Protein AF-A0A2N0PM08-F1 (afdb_monomer)

Radius of gyration: 34.74 Å; Cα contacts (8 Å, |Δi|>4): 89; chains: 1; bounding box: 67×42×90 Å

pLDDT: mean 88.22, std 7.8, range [55.66, 98.44]

Structure (mmCIF, N/CA/C/O backbone):
data_AF-A0A2N0PM08-F1
#
_entry.id   AF-A0A2N0PM08-F1
#
loop_
_atom_site.group_PDB
_atom_site.id
_atom_site.type_symbol
_atom_site.label_atom_id
_atom_site.label_alt_id
_atom_site.label_comp_id
_atom_site.label_asym_id
_atom_site.label_entity_id
_atom_si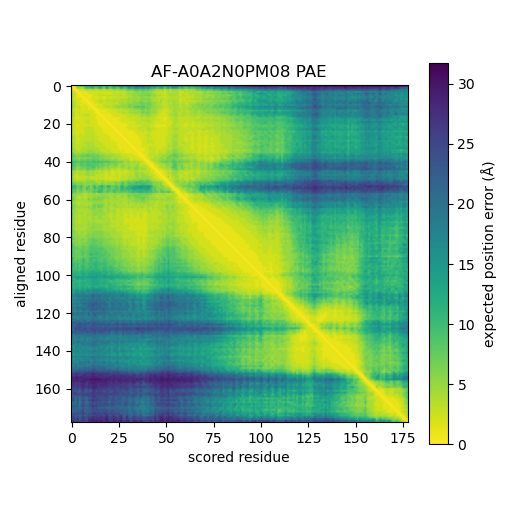te.label_seq_id
_atom_site.pdbx_PDB_ins_code
_atom_site.Cartn_x
_atom_site.Cartn_y
_atom_site.Cartn_z
_atom_site.occupancy
_atom_site.B_iso_or_equiv
_atom_site.auth_seq_id
_atom_site.auth_comp_id
_atom_site.auth_asym_id
_atom_site.auth_atom_id
_atom_site.pdbx_PDB_model_num
ATOM 1 N N . MET A 1 1 ? 8.358 12.954 -38.200 1.00 55.66 1 MET A N 1
ATOM 2 C CA . MET A 1 1 ? 9.056 11.949 -39.038 1.00 55.66 1 MET A CA 1
ATOM 3 C C . MET A 1 1 ? 10.551 11.757 -38.696 1.00 55.66 1 MET A C 1
ATOM 5 O O . MET A 1 1 ? 11.296 11.305 -39.550 1.00 55.66 1 MET A O 1
ATOM 9 N N . HIS A 1 2 ? 11.030 12.025 -37.467 1.00 68.06 2 HIS A N 1
ATOM 10 C CA . HIS A 1 2 ? 12.475 11.937 -37.139 1.00 68.06 2 HIS A CA 1
ATOM 11 C C . HIS A 1 2 ? 12.718 11.194 -35.815 1.00 68.06 2 HIS A C 1
ATOM 13 O O . HIS A 1 2 ? 13.230 11.771 -34.855 1.00 68.06 2 HIS A O 1
ATOM 19 N N . SER A 1 3 ? 12.230 9.958 -35.699 1.00 86.06 3 SER A N 1
ATOM 20 C CA . SER A 1 3 ? 12.507 9.099 -34.537 1.00 86.06 3 SER A CA 1
ATOM 21 C C . SER A 1 3 ? 13.727 8.242 -34.837 1.00 86.06 3 SER A C 1
ATOM 23 O O . SER A 1 3 ? 13.757 7.620 -35.889 1.00 86.06 3 SER A O 1
ATOM 25 N N . ILE A 1 4 ? 14.685 8.130 -33.911 1.00 87.56 4 ILE A N 1
ATOM 26 C CA . ILE A 1 4 ? 15.861 7.251 -34.077 1.00 87.56 4 ILE A CA 1
ATOM 27 C C . ILE A 1 4 ? 15.430 5.797 -34.341 1.00 87.56 4 ILE A C 1
ATOM 29 O O . ILE A 1 4 ? 16.068 5.090 -35.114 1.00 87.56 4 ILE A O 1
ATOM 33 N N . ARG A 1 5 ? 14.276 5.370 -33.804 1.00 88.12 5 ARG A N 1
ATOM 34 C CA . ARG A 1 5 ? 13.716 4.028 -34.041 1.00 88.12 5 ARG A CA 1
ATOM 35 C C . ARG A 1 5 ? 13.438 3.736 -35.519 1.00 88.12 5 ARG A C 1
ATOM 37 O O . ARG A 1 5 ? 13.448 2.571 -35.904 1.00 88.12 5 ARG A O 1
ATOM 44 N N . ILE A 1 6 ? 13.195 4.760 -36.344 1.00 88.62 6 ILE A N 1
ATOM 45 C CA . ILE A 1 6 ? 12.918 4.575 -37.776 1.00 88.62 6 ILE A CA 1
ATOM 46 C C . ILE A 1 6 ? 14.146 4.042 -38.524 1.00 88.62 6 ILE A C 1
ATOM 48 O O . ILE A 1 6 ? 13.990 3.274 -39.472 1.00 88.62 6 ILE A O 1
ATOM 52 N N . LEU A 1 7 ? 15.352 4.362 -38.035 1.00 86.25 7 LEU A N 1
ATOM 53 C CA . LEU A 1 7 ? 16.624 3.946 -38.628 1.00 86.25 7 LEU A CA 1
ATOM 54 C C . LEU A 1 7 ? 16.842 2.434 -38.548 1.00 86.25 7 LEU A C 1
ATOM 56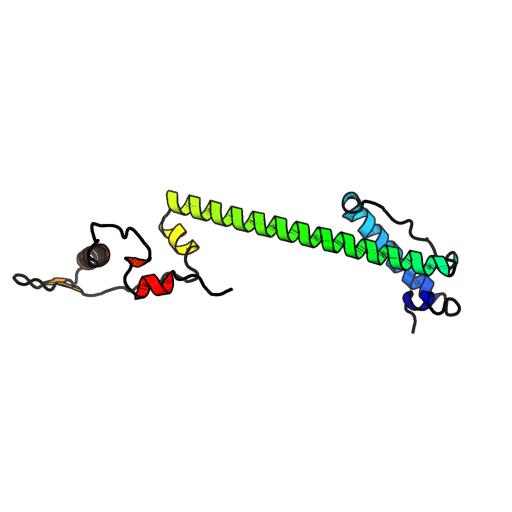 O O . LEU A 1 7 ? 17.596 1.898 -39.345 1.00 86.25 7 LEU A O 1
ATOM 60 N N . ARG A 1 8 ? 16.128 1.723 -37.664 1.00 84.81 8 ARG A N 1
ATOM 61 C CA . ARG A 1 8 ? 16.127 0.252 -37.642 1.00 84.81 8 ARG A CA 1
ATOM 62 C C . ARG A 1 8 ? 15.526 -0.352 -38.914 1.00 84.81 8 ARG A C 1
ATOM 64 O O . ARG A 1 8 ? 15.939 -1.431 -39.318 1.00 84.81 8 ARG A O 1
ATOM 71 N N . LYS A 1 9 ? 14.519 0.301 -39.507 1.00 86.25 9 LYS A N 1
ATOM 72 C CA . LYS A 1 9 ? 13.807 -0.197 -40.699 1.00 86.25 9 LYS A CA 1
ATOM 73 C C . LYS A 1 9 ? 14.255 0.509 -41.977 1.00 86.25 9 LYS A C 1
ATOM 75 O O . LYS A 1 9 ? 14.316 -0.123 -43.024 1.00 86.25 9 LYS A O 1
ATOM 80 N N . TYR A 1 10 ? 14.588 1.796 -41.883 1.00 87.25 10 TYR A N 1
ATOM 81 C CA . TYR A 1 10 ? 15.025 2.615 -43.011 1.00 87.25 10 TYR A CA 1
ATOM 82 C C . TYR A 1 10 ? 16.324 3.368 -42.671 1.00 87.25 10 TYR A C 1
ATOM 84 O O . TYR A 1 10 ? 16.300 4.572 -42.426 1.00 87.25 10 TYR A O 1
ATOM 92 N N . PRO A 1 11 ? 17.483 2.687 -42.647 1.00 83.88 11 PRO A N 1
ATOM 93 C CA . PRO A 1 11 ? 18.768 3.316 -42.324 1.00 83.88 11 PRO A CA 1
ATOM 94 C C . PRO A 1 11 ? 19.139 4.471 -43.268 1.00 83.88 11 PRO A C 1
ATOM 96 O O . PRO A 1 11 ? 19.788 5.428 -42.857 1.00 83.88 11 PRO A O 1
ATOM 99 N N . SER A 1 12 ? 18.678 4.418 -44.523 1.00 84.75 12 SER A N 1
ATOM 100 C CA . SER A 1 12 ? 18.910 5.454 -45.537 1.00 84.75 12 SER A CA 1
ATOM 101 C C . SER A 1 12 ? 18.244 6.797 -45.225 1.00 84.75 12 SER A C 1
ATOM 103 O O . SER A 1 12 ? 18.622 7.802 -45.815 1.00 84.75 12 SER A O 1
ATOM 105 N N . THR A 1 13 ? 17.291 6.855 -44.285 1.00 89.06 13 THR A N 1
ATOM 106 C CA . THR A 1 13 ? 16.670 8.119 -43.852 1.00 89.06 13 THR A CA 1
ATOM 107 C C . THR A 1 13 ? 17.485 8.847 -42.780 1.00 89.06 13 THR A C 1
ATOM 109 O O . THR A 1 13 ? 16.985 9.797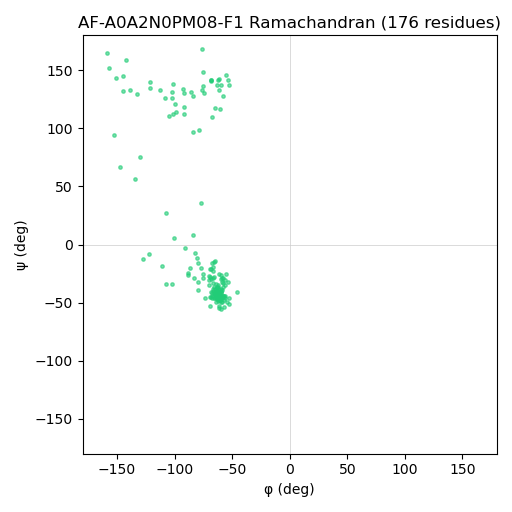 -42.172 1.00 89.06 13 THR A O 1
ATOM 112 N N . TYR A 1 14 ? 18.703 8.379 -42.486 1.00 88.56 14 TYR A N 1
ATOM 113 C CA . TYR A 1 14 ? 19.617 9.031 -41.555 1.00 88.56 14 TYR A CA 1
ATOM 114 C C . TYR A 1 14 ? 19.847 10.503 -41.930 1.00 88.56 14 TYR A C 1
ATOM 116 O O . TYR A 1 14 ? 19.935 10.874 -43.098 1.00 88.56 14 TYR A O 1
ATOM 124 N N . SER A 1 15 ? 19.928 11.357 -40.911 1.00 90.75 15 SER A N 1
ATOM 125 C CA . SER A 1 15 ? 20.146 12.794 -41.071 1.00 90.75 15 SER A CA 1
ATOM 126 C C . SER A 1 15 ? 20.713 13.396 -39.787 1.00 90.75 15 SER A C 1
ATOM 128 O O . SER A 1 15 ? 20.584 12.803 -38.713 1.00 90.75 15 SER A O 1
ATOM 130 N N . ALA A 1 16 ? 21.253 14.614 -39.873 1.00 90.88 16 ALA A N 1
ATOM 131 C CA . ALA A 1 16 ? 21.796 15.348 -38.726 1.00 90.88 16 ALA A CA 1
ATOM 132 C C . ALA A 1 16 ? 20.788 15.531 -37.569 1.00 90.88 16 ALA A C 1
ATOM 134 O O . ALA A 1 16 ? 21.178 15.637 -36.409 1.00 90.88 16 ALA A O 1
ATOM 135 N N . VAL A 1 17 ? 19.480 15.505 -37.855 1.00 92.00 17 VAL A N 1
ATOM 136 C CA . VAL A 1 17 ? 18.432 15.578 -36.823 1.00 92.00 17 VAL A CA 1
ATOM 137 C C . VAL A 1 17 ? 18.438 14.340 -35.923 1.00 92.00 17 VAL A C 1
ATOM 139 O O . VAL A 1 17 ? 18.189 14.449 -34.723 1.00 92.00 17 VAL A O 1
ATOM 142 N N . HIS A 1 18 ? 18.716 13.160 -36.480 1.00 91.06 18 HIS A N 1
ATOM 143 C CA . HIS A 1 18 ? 18.825 11.929 -35.697 1.00 91.06 18 HIS A CA 1
ATOM 144 C C . HIS A 1 18 ? 20.046 11.977 -34.779 1.00 91.06 18 HIS A C 1
ATOM 146 O O . HIS A 1 18 ? 19.940 11.623 -33.607 1.00 91.06 18 HIS A O 1
ATOM 152 N N . GLU A 1 19 ? 21.160 12.486 -35.299 1.00 91.56 19 GLU A N 1
ATOM 153 C CA . GLU A 1 19 ? 22.416 12.645 -34.572 1.00 91.56 19 GLU A CA 1
ATOM 154 C C . GLU A 1 19 ? 22.270 13.590 -33.373 1.00 91.56 19 GLU A C 1
ATOM 156 O O . GLU A 1 19 ? 22.621 13.247 -32.246 1.00 91.56 19 GLU A O 1
ATOM 161 N N . HIS A 1 20 ? 21.645 14.749 -33.591 1.00 92.38 20 HIS A N 1
ATOM 162 C CA . HIS A 1 20 ? 21.362 15.709 -32.526 1.00 92.38 20 HIS A CA 1
ATOM 163 C C . HIS A 1 20 ? 20.437 15.132 -31.443 1.00 92.38 20 HIS A C 1
ATOM 165 O O . HIS A 1 20 ? 20.633 15.365 -30.254 1.00 92.38 20 HIS A O 1
ATOM 171 N N . LYS A 1 21 ? 19.431 14.335 -31.822 1.00 92.56 21 LYS A N 1
ATOM 172 C CA . LYS A 1 21 ? 18.582 13.650 -30.835 1.00 92.56 21 LYS A CA 1
ATOM 173 C C . LYS A 1 21 ? 19.358 12.600 -30.051 1.00 92.56 21 LYS A C 1
ATOM 175 O O . LYS A 1 21 ? 19.139 12.455 -28.850 1.00 92.56 21 LYS A O 1
ATOM 180 N N . TRP A 1 22 ? 20.242 11.863 -30.720 1.00 91.56 22 TRP A N 1
ATOM 181 C CA . TRP A 1 22 ? 21.056 10.845 -30.073 1.00 91.56 22 TRP A CA 1
ATOM 182 C C . TRP A 1 22 ? 21.987 11.445 -29.033 1.00 91.56 22 TRP A C 1
ATOM 184 O O . TRP A 1 22 ? 22.020 10.925 -27.926 1.00 91.56 22 TRP A O 1
ATOM 194 N N . SER A 1 23 ? 22.662 12.561 -29.320 1.00 92.44 23 SER A N 1
ATOM 195 C CA . SER A 1 23 ? 23.563 13.188 -28.345 1.00 92.44 23 SER A CA 1
ATOM 196 C C . SER A 1 23 ? 22.841 13.586 -27.050 1.00 92.44 23 SER A C 1
ATOM 198 O O . SER A 1 23 ? 23.347 13.335 -25.957 1.00 92.44 23 SER A O 1
ATOM 200 N N . ILE A 1 24 ? 21.609 14.100 -27.150 1.00 93.56 24 ILE A N 1
ATOM 201 C CA . ILE A 1 24 ? 20.764 14.404 -25.984 1.00 93.56 24 ILE A CA 1
ATOM 202 C C . ILE A 1 24 ? 20.405 13.121 -25.216 1.00 93.56 24 ILE A C 1
ATOM 204 O O . ILE A 1 24 ? 20.472 13.085 -23.985 1.00 93.56 24 ILE A O 1
ATOM 208 N N . HIS A 1 25 ? 20.005 12.058 -25.920 1.00 91.44 25 HIS A N 1
ATOM 209 C CA . HIS A 1 25 ? 19.666 10.781 -25.288 1.00 91.44 25 HIS A CA 1
ATOM 210 C C . HIS A 1 25 ? 20.880 10.098 -24.653 1.00 91.44 25 HIS A C 1
ATOM 212 O O . HIS A 1 25 ? 20.745 9.544 -23.565 1.00 91.44 25 HIS A O 1
ATOM 218 N N . LEU A 1 26 ? 22.047 10.171 -25.290 1.00 91.44 26 LEU A N 1
ATOM 219 C CA . LEU A 1 26 ? 23.294 9.573 -24.833 1.00 91.44 26 LEU A CA 1
ATOM 220 C C . LEU A 1 26 ? 23.702 10.133 -23.471 1.00 91.44 26 LEU A C 1
ATOM 222 O O . LEU A 1 26 ? 23.952 9.351 -22.560 1.00 91.44 26 LEU A O 1
ATOM 226 N N . ILE A 1 27 ? 23.669 11.460 -23.298 1.00 93.25 27 ILE A N 1
ATOM 227 C CA . ILE A 1 27 ? 23.969 12.109 -22.010 1.00 93.25 27 ILE A CA 1
ATOM 228 C C . ILE A 1 27 ? 23.038 11.572 -20.917 1.00 93.25 27 ILE A C 1
ATOM 230 O O . ILE A 1 27 ? 23.490 11.157 -19.852 1.00 93.25 27 ILE A O 1
ATOM 234 N N . ARG A 1 28 ? 21.729 11.514 -21.195 1.00 93.06 28 ARG A N 1
ATOM 235 C CA . ARG A 1 28 ? 20.737 11.014 -20.229 1.00 93.06 28 ARG A CA 1
ATOM 236 C C . ARG A 1 28 ? 20.956 9.542 -19.886 1.00 93.06 28 ARG A C 1
ATOM 238 O O . ARG A 1 28 ? 20.868 9.176 -18.718 1.00 93.06 28 ARG A O 1
ATOM 245 N N . LEU A 1 29 ? 21.232 8.702 -20.884 1.00 90.94 29 LEU A N 1
ATOM 246 C CA . LEU A 1 29 ? 21.502 7.278 -20.683 1.00 90.94 29 LEU A CA 1
ATOM 247 C C . LEU A 1 29 ? 22.780 7.065 -19.868 1.00 90.94 29 LEU A C 1
ATOM 249 O O . LEU A 1 29 ? 22.772 6.248 -18.954 1.00 90.94 29 LEU A O 1
ATOM 253 N N . GLN A 1 30 ? 23.838 7.832 -20.130 1.00 91.62 30 GLN A N 1
ATOM 254 C CA . GLN A 1 30 ? 25.073 7.790 -19.346 1.00 91.62 30 GLN A CA 1
ATOM 255 C C . GLN A 1 30 ? 24.833 8.189 -17.887 1.00 91.62 30 GLN A C 1
ATOM 257 O O . GLN A 1 30 ? 25.301 7.497 -16.986 1.00 91.62 30 GLN A O 1
ATOM 262 N N . SER A 1 31 ? 24.051 9.245 -17.631 1.00 93.00 31 SER A N 1
ATOM 263 C CA . SER A 1 31 ? 23.675 9.616 -16.261 1.00 93.00 31 SER A CA 1
ATOM 264 C C . SER A 1 31 ? 22.897 8.502 -15.557 1.00 93.00 31 SER A C 1
ATOM 266 O O . SER A 1 31 ? 23.196 8.184 -14.411 1.00 93.00 31 SER A O 1
ATOM 268 N N . ILE A 1 32 ? 21.935 7.870 -16.238 1.00 91.94 32 ILE A N 1
ATOM 269 C CA . ILE A 1 32 ? 21.156 6.749 -15.685 1.00 91.94 32 ILE A CA 1
ATOM 270 C C . ILE A 1 32 ? 22.064 5.554 -15.370 1.00 91.94 32 ILE A C 1
ATOM 272 O O . ILE A 1 32 ? 21.997 5.009 -14.270 1.00 91.94 32 ILE A O 1
ATOM 276 N N . LEU A 1 33 ? 22.927 5.163 -16.310 1.00 90.88 33 LEU A N 1
ATOM 277 C CA . LEU A 1 33 ? 23.870 4.059 -16.124 1.00 90.88 33 LEU A CA 1
ATOM 278 C C . LEU A 1 33 ? 24.815 4.319 -14.947 1.00 90.88 33 LEU A C 1
ATOM 280 O O . LEU A 1 33 ? 25.087 3.406 -14.176 1.00 90.88 33 LEU A O 1
ATOM 284 N N . GLN A 1 34 ? 25.258 5.565 -14.767 1.00 91.44 34 GLN A N 1
ATOM 285 C CA . GLN A 1 34 ? 26.113 5.947 -13.648 1.00 91.44 34 GLN A CA 1
ATOM 286 C C . GLN A 1 34 ? 25.374 5.905 -12.304 1.00 91.44 34 GLN A C 1
ATOM 288 O O . GLN A 1 34 ? 25.910 5.380 -11.328 1.00 91.44 34 GLN A O 1
ATOM 293 N N . LEU A 1 35 ? 24.154 6.451 -12.247 1.00 93.06 35 LEU A N 1
ATOM 294 C CA . LEU A 1 35 ? 23.338 6.490 -11.029 1.00 93.06 35 LEU A CA 1
ATOM 295 C C . LEU A 1 35 ? 22.961 5.085 -10.550 1.00 93.06 35 LEU A C 1
ATOM 297 O O . LEU A 1 35 ? 23.027 4.800 -9.358 1.00 93.06 35 LEU A O 1
ATOM 301 N N . TYR A 1 36 ? 22.619 4.195 -11.481 1.00 91.69 36 TYR A N 1
ATOM 302 C CA . TYR A 1 36 ? 22.151 2.840 -11.186 1.00 91.69 36 TYR A CA 1
ATOM 303 C C . TYR A 1 36 ? 23.189 1.767 -11.530 1.00 91.69 36 TYR A C 1
ATOM 305 O O . TYR A 1 36 ? 22.832 0.623 -11.796 1.00 91.69 36 TYR A O 1
ATOM 313 N N . LYS A 1 37 ? 24.486 2.101 -11.500 1.00 90.31 37 LYS A N 1
ATOM 314 C CA . LYS A 1 37 ? 25.575 1.195 -11.914 1.00 90.31 37 LYS A CA 1
ATOM 315 C C . LYS A 1 37 ? 25.555 -0.175 -11.221 1.00 90.31 37 LYS A C 1
ATOM 317 O O . LYS A 1 37 ? 25.921 -1.165 -11.836 1.00 90.31 37 LYS A O 1
ATOM 322 N N . ASN A 1 38 ? 25.089 -0.234 -9.971 1.00 88.75 38 ASN A N 1
ATOM 323 C CA . ASN A 1 38 ? 25.017 -1.469 -9.181 1.00 88.75 38 ASN A CA 1
ATOM 324 C C . ASN A 1 38 ? 23.787 -2.335 -9.514 1.00 88.75 38 ASN A C 1
ATOM 326 O O . ASN A 1 38 ? 23.705 -3.472 -9.065 1.00 88.75 38 ASN A O 1
ATOM 330 N N . VAL A 1 39 ? 22.818 -1.798 -10.262 1.00 88.38 39 VAL A N 1
ATOM 331 C CA . VAL A 1 39 ? 21.595 -2.507 -10.675 1.00 88.38 39 VAL A CA 1
ATOM 332 C C . VAL A 1 39 ? 21.846 -3.351 -11.926 1.00 88.38 39 VAL A C 1
ATOM 334 O O . VAL A 1 39 ? 21.185 -4.364 -12.148 1.00 88.38 39 VAL A O 1
ATOM 337 N N . PHE A 1 40 ? 22.791 -2.937 -12.769 1.00 85.56 40 PHE A N 1
ATOM 338 C CA . PHE A 1 40 ? 23.070 -3.600 -14.035 1.00 85.56 40 PHE A CA 1
ATOM 339 C C . PHE A 1 40 ? 24.152 -4.669 -13.869 1.00 85.56 40 PHE A C 1
ATOM 341 O O . PHE A 1 40 ? 25.235 -4.399 -13.362 1.00 85.56 40 PHE A O 1
ATOM 348 N N . THR A 1 41 ? 23.889 -5.877 -14.369 1.00 81.00 41 THR A N 1
ATOM 349 C CA . THR A 1 41 ? 24.901 -6.943 -14.481 1.00 81.00 41 THR A CA 1
ATOM 350 C C . THR A 1 41 ? 25.854 -6.720 -15.656 1.00 81.00 41 THR A C 1
ATOM 352 O O . THR A 1 41 ? 26.955 -7.262 -15.678 1.00 81.00 41 THR A O 1
ATOM 355 N N . PHE A 1 42 ? 25.437 -5.910 -16.631 1.00 80.69 42 PHE A N 1
ATOM 356 C CA . PHE A 1 42 ? 26.206 -5.536 -17.809 1.00 80.69 42 PHE A CA 1
ATOM 357 C C . PHE A 1 42 ? 25.895 -4.086 -18.188 1.00 80.69 42 PHE A C 1
ATOM 359 O O . PHE A 1 42 ? 24.727 -3.699 -18.263 1.00 80.69 42 PHE A O 1
ATOM 366 N N . ILE A 1 43 ? 26.938 -3.292 -18.438 1.00 78.56 43 ILE A N 1
ATOM 367 C CA . ILE A 1 43 ? 26.809 -1.907 -18.897 1.00 78.56 43 ILE A CA 1
ATOM 368 C C . ILE A 1 43 ? 27.067 -1.893 -20.408 1.00 78.56 43 ILE A C 1
ATOM 370 O O . ILE A 1 43 ? 28.202 -2.147 -20.818 1.00 78.56 43 ILE A O 1
ATOM 374 N N . PRO A 1 44 ? 26.054 -1.605 -21.243 1.00 78.31 44 PRO A N 1
ATOM 375 C CA . PRO A 1 44 ? 26.243 -1.574 -22.684 1.00 78.31 44 PRO A CA 1
ATOM 376 C C . PRO A 1 44 ? 27.132 -0.403 -23.110 1.00 78.31 44 PRO A C 1
ATOM 378 O O . PRO A 1 44 ? 27.030 0.713 -22.591 1.00 78.31 44 PRO A O 1
ATOM 381 N N . THR A 1 45 ? 27.995 -0.651 -24.094 1.00 81.50 45 THR A N 1
ATOM 382 C CA . THR A 1 45 ? 28.825 0.373 -24.731 1.00 81.50 45 THR A CA 1
ATOM 383 C C . THR A 1 45 ? 27.998 1.158 -25.742 1.00 81.50 45 THR A C 1
ATOM 385 O O . THR A 1 45 ? 27.793 0.745 -26.881 1.00 81.50 45 THR A O 1
ATOM 388 N N . LEU A 1 46 ? 27.523 2.329 -25.320 1.00 86.38 46 LEU A N 1
ATOM 389 C CA . LEU A 1 46 ? 26.745 3.211 -26.183 1.00 86.38 46 LEU A CA 1
ATOM 390 C C . LEU A 1 46 ? 27.658 3.941 -27.187 1.00 86.38 46 LEU A C 1
ATOM 392 O O . LEU A 1 46 ? 28.683 4.501 -26.784 1.00 86.38 46 LEU A O 1
ATOM 396 N N . PRO A 1 47 ? 27.301 3.987 -28.483 1.00 88.19 47 PRO A N 1
ATOM 397 C CA . PRO A 1 47 ? 28.091 4.683 -29.488 1.00 88.19 47 PRO A CA 1
ATOM 398 C C . PRO A 1 47 ? 28.048 6.197 -29.262 1.00 88.19 47 PRO A C 1
ATOM 400 O O . PRO A 1 47 ? 26.999 6.771 -28.973 1.00 88.19 47 PRO A O 1
ATOM 403 N N . SER A 1 48 ? 29.180 6.871 -29.458 1.00 87.19 48 SER A N 1
ATOM 404 C CA . SER A 1 48 ? 29.267 8.335 -29.370 1.00 87.19 48 SER A CA 1
ATOM 405 C C . SER A 1 48 ? 28.525 9.055 -30.503 1.00 87.19 48 SER A C 1
ATOM 407 O O . SER A 1 48 ? 28.158 10.216 -30.348 1.00 87.19 48 SER A O 1
ATOM 409 N N . SER A 1 49 ? 28.277 8.366 -31.621 1.00 87.56 49 SER A N 1
ATOM 410 C CA . SER A 1 49 ? 27.609 8.893 -32.811 1.00 87.56 49 SER A CA 1
ATOM 411 C C . SER A 1 49 ? 26.752 7.816 -33.482 1.00 87.56 49 SER A C 1
ATOM 413 O O . SER A 1 49 ? 27.153 6.654 -33.505 1.00 87.56 49 SER A O 1
ATOM 415 N N . LEU A 1 50 ? 25.600 8.167 -34.070 1.00 86.44 50 LEU A N 1
ATOM 416 C CA . LEU A 1 50 ? 24.832 7.196 -34.867 1.00 86.44 50 LEU A CA 1
ATOM 417 C C . LEU A 1 50 ? 25.474 6.952 -36.233 1.00 86.44 50 LEU A C 1
ATOM 419 O O . LEU A 1 50 ? 25.286 5.882 -36.806 1.00 86.44 50 LEU A O 1
ATOM 423 N N . SER A 1 51 ? 26.246 7.910 -36.751 1.00 82.69 51 SER A N 1
ATOM 424 C CA . SER A 1 51 ? 26.932 7.775 -38.043 1.00 82.69 51 SER A CA 1
ATOM 425 C C . SER A 1 51 ? 27.942 6.620 -38.086 1.00 82.69 51 SER A C 1
ATOM 427 O O . SER A 1 51 ? 28.197 6.067 -39.153 1.00 82.69 51 SER A O 1
ATOM 429 N N . SER A 1 52 ? 28.482 6.214 -36.931 1.00 78.00 52 SER A N 1
ATOM 430 C CA . SER A 1 52 ? 29.396 5.072 -36.813 1.00 78.00 52 SER A CA 1
ATOM 431 C C . SER A 1 52 ? 28.676 3.718 -36.738 1.00 78.00 52 SER A C 1
ATOM 433 O O . SER A 1 52 ? 29.321 2.666 -36.778 1.00 78.00 52 SER A O 1
ATOM 435 N N . CYS A 1 53 ? 27.342 3.709 -36.644 1.00 75.56 53 CYS A N 1
ATOM 436 C CA . CYS A 1 53 ? 26.547 2.490 -36.554 1.00 75.56 53 CYS A CA 1
ATOM 437 C C . CYS A 1 53 ? 26.270 1.892 -37.943 1.00 75.56 53 CYS A C 1
ATOM 439 O O . CYS A 1 53 ? 25.741 2.555 -38.833 1.00 75.56 53 CYS A O 1
ATOM 441 N N . ARG A 1 54 ? 26.566 0.597 -38.122 1.00 69.62 54 ARG A N 1
ATOM 442 C CA . ARG A 1 54 ? 26.077 -0.192 -39.270 1.00 69.62 54 ARG A CA 1
ATOM 443 C C . ARG A 1 54 ? 24.600 -0.571 -39.081 1.00 69.62 54 ARG A C 1
ATOM 445 O O . ARG A 1 54 ? 24.067 -0.441 -37.983 1.00 69.62 54 ARG A O 1
ATOM 452 N N . GLN A 1 55 ? 23.936 -1.073 -40.128 1.00 67.06 55 GLN A N 1
ATOM 453 C CA . GLN A 1 55 ? 22.512 -1.456 -40.065 1.00 67.06 55 GLN A CA 1
ATOM 454 C C . GLN A 1 55 ? 22.196 -2.412 -38.899 1.00 67.06 55 GLN A C 1
ATOM 456 O O . GLN A 1 55 ? 21.272 -2.145 -38.130 1.00 67.06 55 GLN A O 1
ATOM 461 N N . ASP A 1 56 ? 23.009 -3.453 -38.702 1.00 68.19 56 ASP A N 1
ATOM 462 C CA . ASP A 1 56 ? 22.845 -4.404 -37.591 1.00 68.19 56 ASP A CA 1
ATOM 463 C C . ASP A 1 56 ? 23.084 -3.759 -36.217 1.00 68.19 56 ASP A C 1
ATOM 465 O O . ASP A 1 56 ? 22.451 -4.129 -35.223 1.00 68.19 56 ASP A O 1
ATOM 469 N N . ASN A 1 57 ? 23.920 -2.718 -36.164 1.00 74.75 57 ASN A N 1
ATOM 470 C CA . ASN A 1 57 ? 24.217 -1.994 -34.932 1.00 74.75 57 ASN A CA 1
ATOM 471 C C . ASN A 1 57 ? 23.008 -1.187 -34.449 1.00 74.75 57 ASN A C 1
ATOM 473 O O . ASN A 1 57 ? 22.868 -1.012 -33.248 1.00 74.75 57 ASN A O 1
ATOM 477 N N . PHE A 1 58 ? 22.097 -0.738 -35.327 1.00 78.19 58 PHE A N 1
ATOM 478 C CA . PHE A 1 58 ? 20.877 -0.040 -34.888 1.00 78.19 58 PHE A CA 1
ATOM 479 C C . PHE A 1 58 ? 19.905 -0.956 -34.145 1.00 78.19 58 PHE A C 1
ATOM 481 O O . PHE A 1 58 ? 19.158 -0.487 -33.286 1.00 78.19 58 PHE A O 1
ATOM 488 N N . LYS A 1 59 ? 19.886 -2.254 -34.470 1.00 78.25 59 LYS A N 1
ATOM 489 C CA . LYS A 1 59 ? 19.078 -3.228 -33.730 1.00 78.25 59 LYS A CA 1
ATOM 490 C C . LYS A 1 59 ? 19.652 -3.420 -32.327 1.00 78.25 59 LYS A C 1
ATOM 492 O O . LYS A 1 59 ? 18.928 -3.192 -31.365 1.00 78.25 59 LYS A O 1
ATOM 497 N N . LEU A 1 60 ? 20.950 -3.719 -32.238 1.00 78.69 60 LEU A N 1
ATOM 498 C CA . LEU A 1 60 ? 21.668 -3.859 -30.966 1.00 78.69 60 LEU A CA 1
ATOM 499 C C . LEU A 1 60 ? 21.542 -2.590 -30.104 1.00 78.69 60 LEU A C 1
ATOM 501 O O . LEU A 1 60 ? 21.174 -2.663 -28.936 1.00 78.69 60 LEU A O 1
ATOM 505 N N . LEU A 1 61 ? 21.701 -1.416 -30.721 1.00 82.44 61 LEU A N 1
ATOM 506 C CA . LEU A 1 61 ? 21.557 -0.112 -30.075 1.00 82.44 61 LEU A CA 1
ATOM 507 C C . LEU A 1 61 ? 20.180 0.112 -29.448 1.00 82.44 61 LEU A C 1
ATOM 509 O O . LEU A 1 61 ? 20.073 0.851 -28.479 1.00 82.44 61 LEU A O 1
ATOM 513 N N . LEU A 1 62 ? 19.110 -0.436 -30.028 1.00 82.81 62 LEU A N 1
ATOM 514 C CA . LEU A 1 62 ? 17.755 -0.277 -29.493 1.00 82.81 62 LEU A CA 1
ATOM 515 C C . LEU A 1 62 ? 17.406 -1.355 -28.461 1.00 82.81 62 LEU A C 1
ATOM 517 O O . LEU A 1 62 ? 16.552 -1.103 -27.607 1.00 82.81 62 LEU A O 1
ATOM 521 N N . ASP A 1 63 ? 18.068 -2.509 -28.522 1.00 84.75 63 ASP A N 1
ATOM 522 C CA . ASP A 1 63 ? 17.932 -3.578 -27.534 1.00 84.75 63 ASP A CA 1
ATOM 523 C C . ASP A 1 63 ? 18.571 -3.162 -26.191 1.00 84.75 63 ASP A C 1
ATOM 525 O O . ASP A 1 63 ? 18.008 -3.438 -25.130 1.00 84.75 63 ASP A O 1
ATOM 529 N N . ASP A 1 64 ? 19.666 -2.395 -26.210 1.00 84.38 64 ASP A N 1
ATOM 530 C CA . ASP A 1 64 ? 20.349 -1.913 -24.999 1.00 84.38 64 ASP A CA 1
ATOM 531 C C . ASP A 1 64 ? 19.466 -1.014 -24.096 1.00 84.38 64 ASP A C 1
ATOM 533 O O . ASP A 1 64 ? 19.258 -1.363 -22.930 1.00 84.38 64 ASP A O 1
ATOM 537 N N . PRO A 1 65 ? 18.854 0.094 -24.571 1.00 84.31 65 PRO A N 1
ATOM 538 C CA . PRO A 1 65 ? 17.899 0.884 -23.792 1.00 84.31 65 PRO A CA 1
ATOM 539 C C . PRO A 1 65 ? 16.680 0.087 -23.330 1.00 84.31 65 PRO A C 1
ATOM 541 O O . PRO A 1 65 ? 16.131 0.372 -22.264 1.00 84.31 65 PRO A O 1
ATOM 544 N N . PHE A 1 66 ? 16.239 -0.898 -24.118 1.00 86.06 66 PHE A N 1
ATOM 545 C CA . PHE A 1 66 ? 15.140 -1.774 -23.726 1.00 86.06 66 PHE A CA 1
ATOM 546 C C . PHE A 1 66 ? 15.531 -2.642 -22.523 1.00 86.06 66 PHE A C 1
ATOM 548 O O . PHE A 1 66 ? 14.790 -2.697 -21.539 1.00 86.06 66 PHE A O 1
ATOM 555 N N . ASN A 1 67 ? 16.721 -3.244 -22.553 1.00 86.56 67 ASN A N 1
ATOM 556 C CA . ASN A 1 67 ? 17.259 -4.028 -21.444 1.00 86.56 67 ASN A CA 1
ATOM 557 C C . ASN A 1 67 ? 17.493 -3.164 -20.198 1.00 86.56 67 ASN A C 1
ATOM 559 O O . ASN A 1 67 ? 17.063 -3.548 -19.111 1.00 86.56 67 ASN A O 1
ATOM 563 N N . ILE A 1 68 ? 18.071 -1.966 -20.355 1.00 87.56 68 ILE A N 1
ATOM 564 C CA . ILE A 1 68 ? 18.222 -0.985 -19.267 1.00 87.56 68 ILE A CA 1
ATOM 565 C C . ILE A 1 68 ? 16.861 -0.690 -18.627 1.00 87.56 68 ILE A C 1
ATOM 567 O O . ILE A 1 68 ? 16.713 -0.770 -17.407 1.00 87.56 68 ILE A O 1
ATOM 571 N N . SER A 1 69 ? 15.845 -0.391 -19.442 1.00 90.00 69 SER A N 1
ATOM 572 C CA . SER A 1 69 ? 14.495 -0.098 -18.954 1.00 90.00 69 SER A CA 1
ATOM 573 C C . SER A 1 69 ? 13.879 -1.282 -18.208 1.00 90.00 69 SER A C 1
ATOM 575 O O . SER A 1 69 ? 13.255 -1.078 -17.166 1.00 90.00 69 SER A O 1
ATOM 577 N N . LYS A 1 70 ? 14.068 -2.511 -18.703 1.00 90.44 70 LYS A N 1
ATOM 578 C CA . LYS A 1 70 ? 13.576 -3.729 -18.050 1.00 90.44 70 LYS A CA 1
ATOM 579 C C . LYS A 1 70 ? 14.245 -3.948 -16.691 1.00 90.44 70 LYS A C 1
ATOM 581 O O . LYS A 1 70 ? 13.537 -4.210 -15.721 1.00 90.44 70 LYS A O 1
ATOM 586 N N . SER A 1 71 ? 15.567 -3.794 -16.608 1.00 91.00 71 SER A N 1
ATOM 587 C CA . SER A 1 71 ? 16.320 -3.933 -15.354 1.00 91.00 71 SER A CA 1
ATOM 588 C C . SER A 1 71 ? 15.915 -2.879 -14.326 1.00 91.00 71 SER A C 1
ATOM 590 O O . SER A 1 71 ? 15.632 -3.223 -13.182 1.00 91.00 71 SER A O 1
ATOM 592 N N . LEU A 1 72 ? 15.787 -1.613 -14.737 1.00 93.00 72 LEU A N 1
ATOM 593 C CA . LEU A 1 72 ? 15.333 -0.535 -13.851 1.00 93.00 72 LEU A CA 1
ATOM 594 C C . LEU A 1 72 ? 13.902 -0.751 -13.358 1.00 93.00 72 LEU A C 1
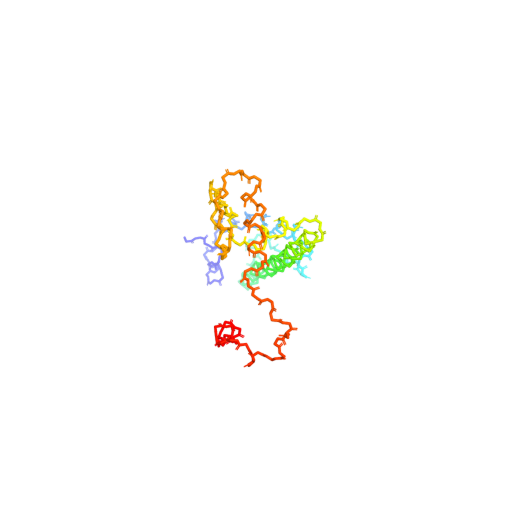ATOM 596 O O . LEU A 1 72 ? 13.619 -0.521 -12.186 1.00 93.00 72 LEU A O 1
ATOM 600 N N . ARG A 1 73 ? 13.001 -1.230 -14.224 1.00 94.81 73 ARG A N 1
ATOM 601 C CA . ARG A 1 73 ? 11.634 -1.571 -13.815 1.00 94.81 73 ARG A CA 1
ATOM 602 C C . ARG A 1 73 ? 11.622 -2.720 -12.809 1.00 94.81 73 ARG A C 1
ATOM 604 O O . ARG A 1 73 ? 10.882 -2.652 -11.838 1.00 94.81 73 ARG A O 1
ATOM 611 N N . GLY A 1 74 ? 12.429 -3.757 -13.035 1.00 94.50 74 GLY A N 1
ATOM 612 C CA . GLY A 1 74 ? 12.573 -4.868 -12.092 1.00 94.50 74 GLY A CA 1
ATOM 613 C C . GLY A 1 74 ? 13.084 -4.401 -10.729 1.00 94.50 74 GLY A C 1
ATOM 614 O O . GLY A 1 74 ? 12.500 -4.743 -9.707 1.00 94.50 74 GLY A O 1
ATOM 615 N N . PHE A 1 75 ? 14.115 -3.555 -10.724 1.00 94.44 75 PHE A N 1
ATOM 616 C CA . PHE A 1 75 ? 14.657 -2.955 -9.508 1.00 94.44 75 PHE A CA 1
ATOM 617 C C . PHE A 1 75 ? 13.632 -2.092 -8.767 1.00 94.44 75 PHE A C 1
ATOM 619 O O . PHE A 1 75 ? 13.476 -2.231 -7.560 1.00 94.44 75 PHE A O 1
ATOM 626 N N . HIS A 1 76 ? 12.890 -1.249 -9.486 1.00 95.62 76 HIS A N 1
ATOM 627 C CA . HIS A 1 76 ? 11.843 -0.422 -8.892 1.00 95.62 76 HIS A CA 1
ATOM 628 C C . HIS A 1 76 ? 10.755 -1.261 -8.212 1.00 95.62 76 HIS A C 1
ATOM 630 O O . HIS A 1 76 ? 10.409 -0.980 -7.071 1.00 95.62 76 HIS A O 1
ATOM 636 N N . LEU A 1 77 ? 10.267 -2.314 -8.877 1.00 97.62 77 LEU A N 1
ATOM 637 C CA . LEU A 1 77 ? 9.263 -3.217 -8.303 1.00 97.62 77 LEU A CA 1
ATOM 638 C C . LEU A 1 77 ? 9.786 -3.949 -7.061 1.00 97.62 77 LEU A C 1
ATOM 640 O O . LEU A 1 77 ? 9.035 -4.165 -6.114 1.00 97.62 77 LEU A O 1
ATOM 644 N N . LEU A 1 78 ? 11.070 -4.324 -7.054 1.00 96.56 78 LEU A N 1
ATOM 645 C CA . LEU A 1 78 ? 11.698 -4.931 -5.882 1.00 96.56 78 LEU A CA 1
ATOM 646 C C . LEU A 1 78 ? 11.740 -3.946 -4.709 1.00 96.56 78 LEU A C 1
ATOM 648 O O . LEU A 1 78 ? 11.296 -4.293 -3.621 1.00 96.56 78 LEU A O 1
ATOM 652 N N . GLN A 1 79 ? 12.205 -2.716 -4.940 1.00 96.62 79 GLN A N 1
ATOM 653 C CA . GLN A 1 79 ? 12.247 -1.685 -3.901 1.00 96.62 79 GLN A CA 1
ATOM 654 C C . GLN A 1 79 ? 10.856 -1.307 -3.389 1.00 96.62 79 GLN A C 1
ATOM 656 O O . GLN A 1 79 ? 10.680 -1.096 -2.194 1.00 96.62 79 GLN A O 1
ATOM 661 N N . GLU A 1 80 ? 9.865 -1.224 -4.277 1.00 98.12 80 GLU A N 1
ATOM 662 C CA . GLU A 1 80 ? 8.477 -0.963 -3.896 1.00 98.12 80 GLU A CA 1
ATOM 663 C C . GLU A 1 80 ? 7.950 -2.070 -2.982 1.00 98.12 80 GLU A C 1
ATOM 665 O O . GLU A 1 80 ? 7.371 -1.778 -1.938 1.00 98.12 80 GLU A O 1
ATOM 670 N N . LYS A 1 81 ? 8.221 -3.335 -3.321 1.00 98.19 81 LYS A N 1
ATOM 671 C CA . LYS A 1 81 ? 7.858 -4.472 -2.476 1.00 98.19 81 LYS A CA 1
ATOM 672 C C . LYS A 1 81 ? 8.575 -4.437 -1.124 1.00 98.19 81 LYS A C 1
ATOM 674 O O . LYS A 1 81 ? 7.927 -4.599 -0.098 1.00 98.19 81 LYS A O 1
ATOM 679 N N . GLU A 1 82 ? 9.886 -4.200 -1.103 1.00 98.12 82 GLU A N 1
ATOM 680 C CA . GLU A 1 82 ? 10.660 -4.091 0.144 1.00 98.12 82 GLU A CA 1
ATOM 681 C C . GLU A 1 82 ? 10.143 -2.959 1.039 1.00 98.12 82 GLU A C 1
ATOM 683 O O . GLU A 1 82 ? 10.042 -3.117 2.259 1.00 98.12 82 GLU A O 1
ATOM 688 N N . PHE A 1 83 ? 9.782 -1.825 0.436 1.00 98.19 83 PHE A N 1
ATOM 689 C CA . PHE A 1 83 ? 9.184 -0.698 1.139 1.00 98.19 83 PHE A CA 1
ATOM 690 C C . PHE A 1 83 ? 7.807 -1.052 1.710 1.00 98.19 83 PHE A C 1
ATOM 692 O O . PHE A 1 83 ? 7.552 -0.777 2.882 1.00 98.19 83 PHE A O 1
ATOM 699 N N . GLN A 1 84 ? 6.942 -1.697 0.921 1.00 98.19 84 GLN A N 1
ATOM 700 C CA . GLN A 1 84 ? 5.630 -2.160 1.379 1.00 98.19 84 GLN A CA 1
ATOM 701 C C . GLN A 1 84 ? 5.763 -3.155 2.537 1.00 98.19 84 GLN A C 1
ATOM 703 O O . GLN A 1 84 ? 5.146 -2.953 3.581 1.00 98.19 84 GLN A O 1
ATOM 708 N N . ASP A 1 85 ? 6.619 -4.170 2.402 1.00 98.44 85 ASP A N 1
ATOM 709 C CA . ASP A 1 85 ? 6.863 -5.170 3.445 1.00 98.44 85 ASP A CA 1
ATOM 710 C C . ASP A 1 85 ? 7.388 -4.517 4.735 1.00 98.44 85 ASP A C 1
ATOM 712 O O . ASP A 1 85 ? 6.946 -4.852 5.836 1.00 98.44 85 ASP A O 1
ATOM 716 N N . SER A 1 86 ? 8.305 -3.553 4.612 1.00 98.25 86 SER A N 1
ATOM 717 C CA . SER A 1 86 ? 8.859 -2.824 5.759 1.00 98.25 86 SER A CA 1
ATOM 718 C C . SER A 1 86 ? 7.819 -1.923 6.426 1.00 98.25 86 SER A C 1
ATOM 720 O O . SER A 1 86 ? 7.746 -1.881 7.651 1.00 98.25 86 SER A O 1
ATOM 722 N N . SER A 1 87 ? 6.987 -1.237 5.640 1.00 97.81 87 SER A N 1
ATOM 723 C CA . SER A 1 87 ? 5.911 -0.385 6.151 1.00 97.81 87 SER A CA 1
ATOM 724 C C . SER A 1 87 ? 4.843 -1.201 6.878 1.00 97.81 87 SER A C 1
ATOM 726 O O . SER A 1 87 ? 4.427 -0.818 7.969 1.00 97.81 87 SER A O 1
ATOM 728 N N . ILE A 1 88 ? 4.447 -2.355 6.329 1.00 96.44 88 ILE A N 1
ATOM 729 C CA . ILE A 1 88 ? 3.502 -3.266 6.985 1.00 96.44 88 ILE A CA 1
ATOM 730 C C . ILE A 1 88 ? 4.072 -3.745 8.322 1.00 96.44 88 ILE A C 1
ATOM 732 O O . ILE A 1 88 ? 3.375 -3.673 9.331 1.00 96.44 88 ILE A O 1
ATOM 736 N N . ARG A 1 89 ? 5.334 -4.196 8.353 1.00 97.75 89 ARG A N 1
ATOM 737 C CA . ARG A 1 89 ? 5.986 -4.639 9.598 1.00 97.75 89 ARG A CA 1
ATOM 738 C C . ARG A 1 89 ? 6.056 -3.525 10.635 1.00 97.75 89 ARG A C 1
ATOM 740 O O . ARG A 1 89 ? 5.632 -3.749 11.759 1.00 97.75 89 ARG A O 1
ATOM 747 N N . ALA A 1 90 ? 6.487 -2.328 10.244 1.00 97.12 90 ALA A N 1
ATOM 748 C CA . ALA A 1 90 ? 6.547 -1.185 11.150 1.00 97.12 90 ALA A CA 1
ATOM 749 C C . ALA A 1 90 ? 5.170 -0.856 11.752 1.00 97.12 90 ALA A C 1
ATOM 751 O O . ALA A 1 90 ? 5.046 -0.695 12.960 1.00 97.12 90 ALA A O 1
ATOM 752 N N . HIS A 1 91 ? 4.109 -0.846 10.938 1.00 94.12 91 HIS A N 1
ATOM 753 C CA . HIS A 1 91 ? 2.753 -0.616 11.442 1.00 94.12 91 HIS A CA 1
ATOM 754 C C . HIS A 1 91 ? 2.239 -1.740 12.351 1.00 94.12 91 HIS A C 1
ATOM 756 O O . HIS A 1 91 ? 1.475 -1.469 13.279 1.00 94.12 91 HIS A O 1
ATOM 762 N N . LEU A 1 92 ? 2.630 -2.994 12.102 1.00 94.75 92 LEU A N 1
ATOM 763 C CA . LEU A 1 92 ? 2.320 -4.109 12.997 1.00 94.75 92 LEU A CA 1
ATOM 764 C C . LEU A 1 92 ? 3.053 -3.972 14.334 1.00 94.75 92 LEU A C 1
ATOM 766 O O . LEU A 1 92 ? 2.427 -4.150 15.376 1.00 94.75 92 LEU A O 1
ATOM 770 N N . ASP A 1 93 ? 4.335 -3.612 14.308 1.00 96.38 93 ASP A N 1
ATOM 771 C CA . ASP A 1 93 ? 5.144 -3.404 15.509 1.00 96.38 93 ASP A CA 1
ATOM 772 C C . ASP A 1 93 ? 4.595 -2.241 16.347 1.00 96.38 93 ASP A C 1
ATOM 774 O O . ASP A 1 93 ? 4.374 -2.402 17.547 1.00 96.38 93 ASP A O 1
ATOM 778 N N . ASP A 1 94 ? 4.265 -1.112 15.713 1.00 94.81 94 ASP A N 1
ATOM 779 C CA . ASP A 1 94 ? 3.623 0.032 16.369 1.00 94.81 94 ASP A CA 1
ATOM 780 C C . ASP A 1 94 ? 2.293 -0.369 17.011 1.00 94.81 94 ASP A C 1
ATOM 782 O O . ASP A 1 94 ? 1.996 -0.010 18.153 1.00 94.81 94 ASP A O 1
ATOM 786 N N . ARG A 1 95 ? 1.474 -1.141 16.290 1.00 93.38 95 ARG A N 1
ATOM 787 C CA . ARG A 1 95 ? 0.188 -1.616 16.800 1.00 93.38 95 ARG A CA 1
ATOM 788 C C . ARG A 1 95 ? 0.369 -2.569 17.981 1.00 93.38 95 ARG A C 1
ATOM 790 O O . ARG A 1 95 ? -0.365 -2.439 18.956 1.00 93.38 95 ARG A O 1
ATOM 797 N N . ASN A 1 96 ? 1.326 -3.490 17.922 1.00 94.50 96 ASN A N 1
ATOM 798 C CA . ASN A 1 96 ? 1.627 -4.400 19.028 1.00 94.50 96 ASN A CA 1
ATOM 799 C C . ASN A 1 96 ? 2.151 -3.636 20.246 1.00 94.50 96 ASN A C 1
ATOM 801 O O . ASN A 1 96 ? 1.705 -3.882 21.361 1.00 94.50 96 ASN A O 1
ATOM 805 N N . ASN A 1 97 ? 3.023 -2.651 20.041 1.00 96.19 97 ASN A N 1
ATOM 806 C CA . ASN A 1 97 ? 3.483 -1.789 21.121 1.00 96.19 97 ASN A CA 1
ATOM 807 C C . ASN A 1 97 ? 2.319 -1.005 21.749 1.00 96.19 97 ASN A C 1
ATOM 809 O O . ASN A 1 97 ? 2.202 -0.938 22.971 1.00 96.19 97 ASN A O 1
ATOM 813 N N . ASN A 1 98 ? 1.406 -0.469 20.935 1.00 95.38 98 ASN A N 1
ATOM 814 C CA . ASN A 1 98 ? 0.201 0.190 21.438 1.00 95.38 98 ASN A CA 1
ATOM 815 C C . ASN A 1 98 ? -0.700 -0.780 22.213 1.00 95.38 98 ASN A C 1
ATOM 817 O O . ASN A 1 98 ? -1.312 -0.373 23.190 1.00 95.38 98 ASN A O 1
ATOM 821 N N . PHE A 1 99 ? -0.786 -2.055 21.825 1.00 94.00 99 PHE A N 1
ATOM 822 C CA . PHE A 1 99 ? -1.569 -3.040 22.577 1.00 94.00 99 PHE A CA 1
ATOM 823 C C . PHE A 1 99 ? -1.061 -3.198 24.019 1.00 94.00 99 PHE A C 1
ATOM 825 O O . PHE A 1 99 ? -1.870 -3.241 24.943 1.00 94.00 99 PHE A O 1
ATOM 832 N N . GLU A 1 100 ? 0.260 -3.208 24.207 1.00 95.00 100 GLU A N 1
ATOM 833 C CA . GLU A 1 100 ? 0.897 -3.339 25.524 1.00 95.00 100 GLU A CA 1
ATOM 834 C C . GLU A 1 100 ? 0.915 -2.025 26.325 1.00 95.00 100 GLU A C 1
ATOM 836 O O . GLU A 1 100 ? 0.852 -2.040 27.554 1.00 95.00 100 GLU A O 1
ATOM 841 N N . THR A 1 101 ? 1.016 -0.874 25.650 1.00 95.81 101 THR A N 1
ATOM 842 C CA . THR A 1 101 ? 1.283 0.423 26.305 1.00 95.81 101 THR A CA 1
ATOM 843 C C . THR A 1 101 ? 0.083 1.371 26.360 1.00 95.81 101 THR A C 1
ATOM 845 O O . THR A 1 101 ? -0.063 2.104 27.337 1.00 95.81 101 THR A O 1
ATOM 848 N N . ASP A 1 102 ? -0.788 1.369 25.347 1.00 94.62 102 ASP A N 1
ATOM 849 C CA . ASP A 1 102 ? -1.967 2.235 25.250 1.00 94.62 102 ASP A CA 1
ATOM 850 C C . ASP A 1 102 ? -3.081 1.601 24.400 1.00 94.62 102 ASP A C 1
ATOM 852 O O . ASP A 1 102 ? -3.186 1.778 23.176 1.00 94.62 102 ASP A O 1
ATOM 856 N N . LEU A 1 103 ? -4.003 0.932 25.093 1.00 92.00 103 LEU A N 1
ATOM 857 C CA . LEU A 1 103 ? -5.150 0.277 24.478 1.00 92.00 103 LEU A CA 1
ATOM 858 C C . LEU A 1 103 ? -6.035 1.246 23.669 1.00 92.00 103 LEU A C 1
ATOM 860 O O . LEU A 1 103 ? -6.653 0.833 22.687 1.00 92.00 103 LEU A O 1
ATOM 864 N N . SER A 1 104 ? -6.094 2.535 24.029 1.00 89.06 104 SER A N 1
ATOM 865 C CA . SER A 1 104 ? -6.869 3.517 23.258 1.00 89.06 104 SER A CA 1
ATOM 866 C C . SER A 1 104 ? -6.241 3.763 21.889 1.00 89.06 104 SER A C 1
ATOM 868 O O . SER A 1 104 ? -6.952 3.756 20.880 1.00 89.06 104 SER A O 1
ATOM 870 N N . SER A 1 105 ? -4.920 3.941 21.835 1.00 91.06 105 SER A N 1
ATOM 871 C CA . SER A 1 105 ? -4.183 4.077 20.575 1.00 91.06 105 SER A CA 1
ATOM 872 C C . SER A 1 105 ? -4.239 2.800 19.742 1.00 91.06 105 SER A C 1
ATOM 874 O O . SER A 1 105 ? -4.459 2.878 18.531 1.00 91.06 105 SER A O 1
ATOM 876 N N . PHE A 1 106 ? -4.169 1.624 20.375 1.00 93.44 106 PHE A N 1
ATOM 877 C CA . PHE A 1 106 ? -4.381 0.351 19.684 1.00 93.44 106 PHE A CA 1
ATOM 878 C C . PHE A 1 106 ? -5.752 0.307 19.002 1.00 93.44 106 PHE A C 1
ATOM 880 O O . PHE A 1 106 ? -5.825 0.081 17.792 1.00 93.44 106 PHE A O 1
ATOM 887 N N . ILE A 1 107 ? -6.831 0.575 19.748 1.00 89.56 107 ILE A N 1
ATOM 888 C CA . ILE A 1 107 ? -8.200 0.577 19.217 1.00 89.56 107 ILE A CA 1
ATOM 889 C C . ILE A 1 107 ? -8.318 1.565 18.054 1.00 89.56 107 ILE A C 1
ATOM 891 O O . ILE A 1 107 ? -8.880 1.218 17.018 1.00 89.56 107 ILE A O 1
ATOM 895 N N . ASN A 1 108 ? -7.761 2.770 18.187 1.00 88.69 108 ASN A N 1
ATOM 896 C CA . ASN A 1 108 ? -7.787 3.757 17.108 1.00 88.69 108 ASN A CA 1
ATOM 897 C C . ASN A 1 108 ? -7.043 3.267 15.855 1.00 88.69 108 ASN A C 1
ATOM 899 O O . ASN A 1 108 ? -7.547 3.456 14.754 1.00 88.69 108 ASN A O 1
ATOM 903 N N . SER A 1 109 ? -5.891 2.607 16.009 1.00 87.56 109 SER A N 1
ATOM 904 C CA . SER A 1 109 ? -5.126 2.057 14.878 1.00 87.56 109 SER A CA 1
ATOM 905 C C . SER A 1 109 ? -5.803 0.852 14.211 1.00 87.56 109 SER A C 1
ATOM 907 O O . SER A 1 109 ? -5.657 0.640 13.010 1.00 87.56 109 SER A O 1
ATOM 909 N N . ALA A 1 110 ? -6.565 0.064 14.974 1.00 87.06 110 ALA A N 1
ATOM 910 C CA . ALA A 1 110 ? -7.264 -1.120 14.482 1.00 87.06 110 ALA A CA 1
ATOM 911 C C . ALA A 1 110 ? -8.574 -0.789 13.747 1.00 87.06 110 ALA A C 1
ATOM 913 O O . ALA A 1 110 ? -9.134 -1.643 13.059 1.00 87.06 110 ALA A O 1
ATOM 914 N N . LEU A 1 111 ? -9.091 0.430 13.912 1.00 85.50 111 LEU A N 1
ATOM 915 C CA . LEU A 1 111 ? -10.359 0.858 13.341 1.00 85.50 111 LEU A CA 1
ATOM 916 C C . LEU A 1 111 ? -10.127 1.736 12.111 1.00 85.50 111 LEU A C 1
ATOM 918 O O . LEU A 1 111 ? -9.533 2.804 12.192 1.00 85.50 111 LEU A O 1
ATOM 922 N N . SER A 1 112 ? -10.732 1.376 10.979 1.00 82.31 112 SER A N 1
ATOM 923 C CA . SER A 1 112 ? -10.793 2.231 9.783 1.00 82.31 112 SER A CA 1
ATOM 924 C C . SER A 1 112 ? -11.833 3.360 9.919 1.00 82.31 112 SER A C 1
ATOM 926 O O . SER A 1 112 ? -12.561 3.675 8.975 1.00 82.31 112 SER A O 1
ATOM 928 N N . ARG A 1 113 ? -12.000 3.913 11.127 1.00 83.94 113 ARG A N 1
ATOM 929 C CA . ARG A 1 113 ? -12.986 4.954 11.442 1.00 83.94 113 ARG A CA 1
ATOM 930 C C . ARG A 1 113 ? -12.581 5.759 12.670 1.00 83.94 113 ARG A C 1
ATOM 932 O O . ARG A 1 113 ? -11.988 5.233 13.604 1.00 83.94 113 ARG A O 1
ATOM 939 N N . THR A 1 114 ? -13.021 7.011 12.717 1.00 80.88 114 THR A N 1
ATOM 940 C CA . THR A 1 114 ? -12.873 7.865 13.899 1.00 80.88 114 THR A CA 1
ATOM 941 C C . THR A 1 114 ? -13.746 7.365 15.051 1.00 80.88 114 THR A C 1
ATOM 943 O O . THR A 1 114 ? -14.890 6.939 14.846 1.00 80.88 114 THR A O 1
ATOM 946 N N . ARG A 1 115 ? -13.224 7.450 16.280 1.00 78.94 115 ARG A N 1
ATOM 947 C CA . ARG A 1 115 ? -13.971 7.138 17.503 1.00 78.94 115 ARG A CA 1
ATOM 948 C C . ARG A 1 115 ? -15.219 8.019 17.590 1.00 78.94 115 ARG A C 1
ATOM 950 O O . ARG A 1 115 ? -15.138 9.240 17.490 1.00 78.94 115 ARG A O 1
ATOM 957 N N . ARG A 1 116 ? -16.377 7.390 17.796 1.00 82.81 116 ARG A N 1
ATOM 958 C CA . ARG A 1 116 ? -17.642 8.078 18.079 1.00 82.81 116 ARG A CA 1
ATOM 959 C C . ARG A 1 116 ? -17.921 7.987 19.573 1.00 82.81 116 ARG A C 1
ATOM 961 O O . ARG A 1 116 ? -17.697 6.937 20.171 1.00 82.81 116 ARG A O 1
ATOM 968 N N . ARG A 1 117 ? -18.394 9.083 20.160 1.00 83.44 117 ARG A N 1
ATOM 969 C CA . ARG A 1 117 ? -18.807 9.158 21.563 1.00 83.44 117 ARG A CA 1
ATOM 970 C C . ARG A 1 117 ? -20.265 9.586 21.615 1.00 83.44 117 ARG A C 1
ATOM 972 O O . ARG A 1 117 ? -20.679 10.445 20.844 1.00 83.44 117 ARG A O 1
ATOM 979 N N . ILE A 1 118 ? -21.009 8.974 22.522 1.00 88.00 118 ILE A N 1
ATOM 980 C CA . ILE A 1 118 ? -22.344 9.411 22.913 1.00 88.00 118 ILE A CA 1
ATOM 981 C C . ILE A 1 118 ? -22.209 9.875 24.360 1.00 88.00 118 ILE A C 1
ATOM 983 O O . ILE A 1 118 ? -21.559 9.199 25.158 1.00 88.00 118 ILE A O 1
ATOM 987 N N . THR A 1 119 ? -22.760 11.042 24.669 1.00 89.38 119 THR A N 1
ATOM 988 C CA . THR A 1 119 ? -22.892 11.533 26.043 1.00 89.38 119 THR A CA 1
ATOM 989 C C . THR A 1 119 ? -24.335 11.307 26.456 1.00 89.38 119 THR A C 1
ATOM 991 O O . THR A 1 119 ? -25.243 11.615 25.685 1.00 89.38 119 THR A O 1
ATOM 994 N N . LEU A 1 120 ? -24.539 10.720 27.631 1.00 93.56 120 LEU A N 1
ATOM 995 C CA . LEU A 1 120 ? -25.863 10.466 28.178 1.00 93.56 120 LEU A CA 1
ATOM 996 C C . LEU A 1 120 ? -26.090 11.426 29.341 1.00 93.56 120 LEU A C 1
ATOM 998 O O . LEU A 1 120 ? -25.277 11.477 30.255 1.00 93.56 120 LEU A O 1
ATOM 1002 N N . ASP A 1 121 ? -27.192 12.172 29.303 1.00 95.19 121 ASP A N 1
ATOM 1003 C CA . ASP A 1 121 ? -27.521 13.135 30.363 1.00 95.19 121 ASP A CA 1
ATOM 1004 C C . ASP A 1 121 ? -28.294 12.491 31.517 1.00 95.19 121 ASP A C 1
ATOM 1006 O O . ASP A 1 121 ? -28.396 13.068 32.599 1.00 95.19 121 ASP A O 1
ATOM 1010 N N . ARG A 1 122 ? -28.917 11.329 31.268 1.00 95.38 122 ARG A N 1
ATOM 1011 C CA . ARG A 1 122 ? -29.744 10.596 32.232 1.00 95.38 122 ARG A CA 1
ATOM 1012 C C . ARG A 1 122 ? -29.713 9.104 31.945 1.00 95.38 122 ARG A C 1
ATOM 1014 O O . ARG A 1 122 ? -29.764 8.702 30.783 1.00 95.38 122 ARG A O 1
ATOM 1021 N N . VAL A 1 123 ? -29.714 8.294 32.997 1.00 95.69 123 VAL A N 1
ATOM 1022 C CA . VAL A 1 123 ? -29.798 6.829 32.906 1.00 95.69 123 VAL A CA 1
ATOM 1023 C C . VAL A 1 123 ? -30.846 6.329 33.884 1.00 95.69 123 VAL A C 1
ATOM 1025 O O . VAL A 1 123 ? -30.824 6.691 35.055 1.00 95.69 123 VAL A O 1
ATOM 1028 N N . PHE A 1 124 ? -31.775 5.504 33.409 1.00 95.69 124 PHE A N 1
ATOM 1029 C CA . PHE A 1 124 ? -32.770 4.862 34.261 1.00 95.69 124 PHE A CA 1
ATOM 1030 C C . PHE A 1 124 ? -32.339 3.427 34.566 1.00 95.69 124 PHE A C 1
ATOM 1032 O O . PHE A 1 124 ? -32.159 2.627 33.648 1.00 95.69 124 PHE A O 1
ATOM 1039 N N . ILE A 1 125 ? -32.168 3.114 35.848 1.00 93.31 125 ILE A N 1
ATOM 1040 C CA . ILE A 1 125 ? -31.900 1.764 36.337 1.00 93.31 125 ILE A CA 1
ATOM 1041 C C . ILE A 1 125 ? -33.240 1.113 36.662 1.00 93.31 125 ILE A C 1
ATOM 1043 O O . ILE A 1 125 ? -33.923 1.503 37.612 1.00 93.31 125 ILE A O 1
ATOM 1047 N N . ASP A 1 126 ? -33.590 0.105 35.868 1.00 89.00 126 ASP A N 1
ATOM 1048 C CA . ASP A 1 126 ? -34.777 -0.714 36.082 1.00 89.00 126 ASP A CA 1
ATOM 1049 C C . ASP A 1 126 ? -34.458 -1.827 37.092 1.00 89.00 126 ASP A C 1
ATOM 1051 O O . ASP A 1 126 ? -33.848 -2.844 36.756 1.00 89.00 126 ASP A O 1
ATOM 1055 N N . HIS A 1 127 ? -34.797 -1.590 38.363 1.00 87.94 127 HIS A N 1
ATOM 1056 C CA . HIS A 1 127 ? -34.627 -2.549 39.455 1.00 87.94 127 HIS A CA 1
ATOM 1057 C C . HIS A 1 127 ? -35.985 -2.845 40.107 1.00 87.94 127 HIS A C 1
ATOM 1059 O O . HIS A 1 127 ? -36.706 -1.902 40.445 1.00 87.94 127 HIS A O 1
ATOM 1065 N N . PRO A 1 128 ? -36.326 -4.121 40.377 1.00 89.56 128 PRO A N 1
ATOM 1066 C CA . PRO A 1 128 ? -37.665 -4.520 40.820 1.00 89.56 128 PRO A CA 1
ATOM 1067 C C . PRO A 1 128 ? -38.123 -3.868 42.130 1.00 89.56 128 PRO A C 1
ATOM 1069 O O . PRO A 1 128 ? -39.318 -3.671 42.327 1.00 89.56 128 PRO A O 1
ATOM 1072 N N . THR A 1 129 ? -37.198 -3.533 43.034 1.00 90.75 129 THR A N 1
ATOM 1073 C CA . THR A 1 129 ? -37.535 -2.926 44.336 1.00 90.75 129 THR A CA 1
ATOM 1074 C C . THR A 1 129 ? -37.117 -1.465 44.478 1.00 90.75 129 THR A C 1
ATOM 1076 O O . THR A 1 129 ? -37.635 -0.776 45.352 1.00 90.75 129 THR A O 1
ATOM 1079 N N . HIS A 1 130 ? -36.200 -0.977 43.637 1.00 90.56 130 HIS A N 1
ATOM 1080 C CA . HIS A 1 130 ? -35.587 0.349 43.787 1.00 90.56 130 HIS A CA 1
ATOM 1081 C C . HIS A 1 130 ? -35.249 0.954 42.417 1.00 90.56 130 HIS A C 1
ATOM 1083 O O . HIS A 1 130 ? -34.071 1.097 42.088 1.00 90.56 130 HIS A O 1
ATOM 1089 N N . PRO A 1 131 ? -36.257 1.279 41.588 1.00 93.06 131 PRO 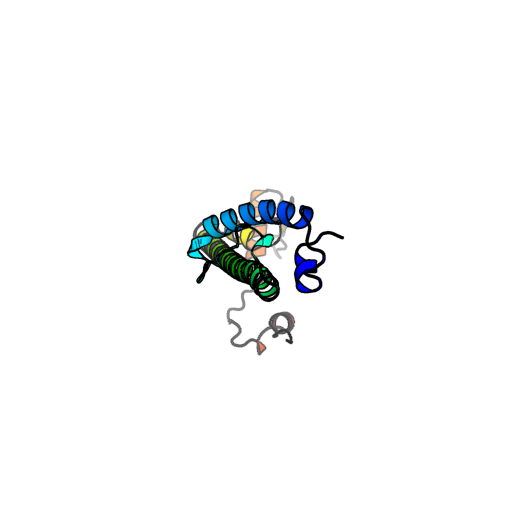A N 1
ATOM 1090 C CA . PRO A 1 131 ? -36.009 1.965 40.328 1.00 93.06 131 PRO A CA 1
ATOM 1091 C C . PRO A 1 131 ? -35.397 3.343 40.597 1.00 93.06 131 PRO A C 1
ATOM 1093 O O . PRO A 1 131 ? -35.844 4.068 41.490 1.00 93.06 131 PRO A O 1
ATOM 1096 N N . GLN A 1 132 ? -34.382 3.713 39.819 1.00 95.75 132 GLN A N 1
ATOM 1097 C CA . GLN A 1 132 ? -33.636 4.950 40.041 1.00 95.75 132 GLN A CA 1
ATOM 1098 C C . GLN A 1 132 ? -33.332 5.657 38.722 1.00 95.75 132 GLN A C 1
ATOM 1100 O O . GLN A 1 132 ? -32.851 5.046 37.772 1.00 95.75 132 GLN A O 1
ATOM 1105 N N . LEU A 1 133 ? -33.577 6.970 38.675 1.00 96.69 133 LEU A N 1
ATOM 1106 C CA . LEU A 1 133 ? -33.125 7.832 37.586 1.00 96.69 133 LEU A CA 1
ATOM 1107 C C . LEU A 1 133 ? -31.850 8.558 38.020 1.00 96.69 133 LEU A C 1
ATOM 1109 O O . LEU A 1 133 ? -31.887 9.393 38.922 1.00 96.69 133 LEU A O 1
ATOM 1113 N N . LEU A 1 134 ? -30.740 8.246 37.365 1.00 97.25 134 LEU A N 1
ATOM 1114 C CA . LEU A 1 134 ? -29.459 8.909 37.560 1.00 97.25 134 LEU A CA 1
ATOM 1115 C C . LEU A 1 134 ? -29.377 10.154 36.682 1.00 97.25 134 LEU A C 1
ATOM 1117 O O . LEU A 1 134 ? -29.667 10.104 35.484 1.00 97.25 134 LEU A O 1
ATOM 1121 N N . THR A 1 135 ? -28.978 11.264 37.296 1.00 96.38 135 THR A N 1
ATOM 1122 C CA . THR A 1 135 ? -28.731 12.554 36.632 1.00 96.38 135 THR A CA 1
ATOM 1123 C C . THR A 1 135 ? -27.349 13.124 36.949 1.00 96.38 135 THR A C 1
ATOM 1125 O O . THR A 1 135 ? -26.943 14.092 36.313 1.00 96.38 135 THR A O 1
ATOM 1128 N N . ASP A 1 136 ? -26.644 12.574 37.946 1.00 96.81 136 ASP A N 1
ATOM 1129 C CA . ASP A 1 136 ? -25.266 12.963 38.244 1.00 96.81 136 ASP A CA 1
ATOM 1130 C C . ASP A 1 136 ? -24.317 12.368 37.186 1.00 96.81 136 ASP A C 1
ATOM 11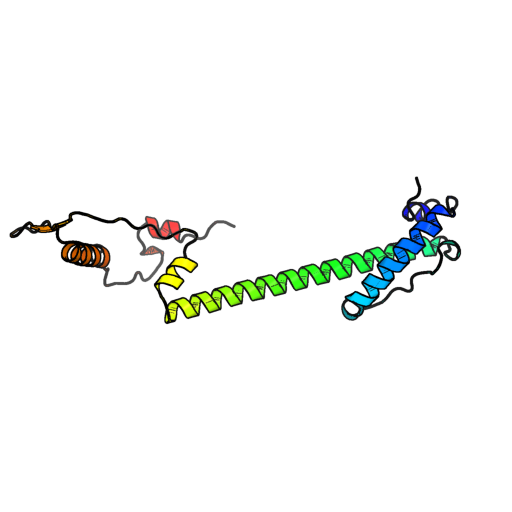32 O O . ASP A 1 136 ? -24.411 11.170 36.905 1.00 96.81 136 ASP A O 1
ATOM 1136 N N . PRO A 1 137 ? -23.411 13.162 36.583 1.00 95.69 137 PRO A N 1
ATOM 1137 C CA . PRO A 1 137 ? -22.535 12.687 35.515 1.00 95.69 137 PRO A CA 1
ATOM 1138 C C . PRO A 1 137 ? -21.659 11.492 35.897 1.00 95.69 137 PRO A C 1
ATOM 1140 O O . PRO A 1 137 ? -21.425 10.624 35.058 1.00 95.69 137 PRO A O 1
ATOM 1143 N N . LYS A 1 138 ? -21.171 11.436 37.142 1.00 95.19 138 LYS A N 1
ATOM 1144 C CA . LYS A 1 138 ? -20.295 10.352 37.588 1.00 95.19 138 LYS A CA 1
ATOM 1145 C C . LYS A 1 138 ? -21.091 9.066 37.772 1.00 95.19 138 LYS A C 1
ATOM 1147 O O . LYS A 1 138 ? -20.682 8.027 37.264 1.00 95.19 138 LYS A O 1
ATOM 1152 N N . ASP A 1 139 ? -22.248 9.158 38.423 1.00 95.56 139 ASP A N 1
ATOM 1153 C CA . ASP A 1 139 ? -23.130 8.004 38.615 1.00 95.56 139 ASP A CA 1
ATOM 1154 C C . ASP A 1 139 ? -23.625 7.452 37.267 1.00 95.56 139 ASP A C 1
ATOM 1156 O O . ASP A 1 139 ? -23.733 6.238 37.085 1.00 95.56 139 ASP A O 1
ATOM 1160 N N . ILE A 1 140 ? -23.892 8.338 36.298 1.00 95.81 140 ILE A N 1
ATOM 1161 C CA . ILE A 1 140 ? -24.222 7.961 34.920 1.00 95.81 140 ILE A CA 1
ATOM 1162 C C . ILE A 1 140 ? -23.065 7.197 34.271 1.00 95.81 140 ILE A C 1
ATOM 1164 O O . ILE A 1 140 ? -23.297 6.107 33.746 1.00 95.81 140 ILE A O 1
ATOM 1168 N N . ASP A 1 141 ? -21.845 7.743 34.292 1.00 94.06 141 ASP A N 1
ATOM 1169 C CA . ASP A 1 141 ? -20.679 7.101 33.675 1.00 94.06 141 ASP A CA 1
ATOM 1170 C C . ASP A 1 141 ? -20.428 5.714 34.291 1.00 94.06 141 ASP A C 1
ATOM 1172 O O . ASP A 1 141 ? -20.291 4.731 33.556 1.00 94.06 141 ASP A O 1
ATOM 1176 N N . ASP A 1 142 ? -20.464 5.603 35.622 1.00 94.12 142 ASP A N 1
ATOM 1177 C CA . ASP A 1 142 ? -20.259 4.341 36.341 1.00 94.12 142 ASP A CA 1
ATOM 1178 C C . ASP A 1 142 ? -21.340 3.301 35.981 1.00 94.12 142 ASP A C 1
ATOM 1180 O O . ASP A 1 142 ? -21.029 2.145 35.667 1.00 94.12 142 ASP A O 1
ATOM 1184 N N . ALA A 1 143 ? -22.616 3.705 35.946 1.00 94.06 143 ALA A N 1
ATOM 1185 C CA . ALA A 1 143 ? -23.721 2.818 35.580 1.00 94.06 143 ALA A CA 1
ATOM 1186 C C . ALA A 1 143 ? -23.638 2.343 34.120 1.00 94.06 143 ALA A C 1
ATOM 1188 O O . ALA A 1 143 ? -23.879 1.166 33.831 1.00 94.06 143 ALA A O 1
ATOM 1189 N N . VAL A 1 144 ? -23.276 3.235 33.194 1.00 93.25 144 VAL A N 1
ATOM 1190 C CA . VAL A 1 144 ? -23.144 2.932 31.760 1.00 93.25 144 VAL A CA 1
ATOM 1191 C C . VAL A 1 144 ? -21.978 1.984 31.514 1.00 93.25 144 VAL A C 1
ATOM 1193 O O . VAL A 1 144 ? -22.141 0.994 30.797 1.00 93.25 144 VAL A O 1
ATOM 1196 N N . VAL A 1 145 ? -20.818 2.250 32.124 1.00 91.62 145 VAL A N 1
ATOM 1197 C CA . VAL A 1 145 ? -19.645 1.371 32.035 1.00 91.62 145 VAL A CA 1
ATOM 1198 C C . VAL A 1 145 ? -19.995 -0.018 32.557 1.00 91.62 145 VAL A C 1
ATOM 1200 O O . VAL A 1 145 ? -19.777 -1.003 31.850 1.00 91.62 145 VAL A O 1
ATOM 1203 N N . ASN A 1 146 ? -20.610 -0.104 33.738 1.00 91.69 146 ASN A N 1
ATOM 1204 C CA . ASN A 1 146 ? -21.002 -1.381 34.324 1.00 91.69 146 ASN A CA 1
ATOM 1205 C C . ASN A 1 146 ? -22.008 -2.144 33.446 1.00 91.69 146 ASN A C 1
ATOM 1207 O O . ASN A 1 146 ? -21.854 -3.349 33.241 1.00 91.69 146 ASN A O 1
ATOM 1211 N N . HIS A 1 147 ? -23.014 -1.460 32.891 1.00 91.12 147 HIS A N 1
ATOM 1212 C CA . HIS A 1 147 ? -23.972 -2.080 31.978 1.00 91.12 147 HIS A CA 1
ATOM 1213 C C . HIS A 1 147 ? -23.267 -2.654 30.746 1.00 91.12 147 HIS A C 1
ATOM 1215 O O . HIS A 1 147 ? -23.374 -3.848 30.484 1.00 91.12 147 HIS A O 1
ATOM 1221 N N . PHE A 1 148 ? -22.501 -1.847 30.006 1.00 88.81 148 PHE A N 1
ATOM 1222 C CA . PHE A 1 148 ? -21.888 -2.304 28.755 1.00 88.81 148 PHE A CA 1
ATOM 1223 C C . PHE A 1 148 ? -20.777 -3.345 28.947 1.00 88.81 148 PHE A C 1
ATOM 1225 O O . PHE A 1 148 ? -20.504 -4.107 28.020 1.00 88.81 148 PHE A O 1
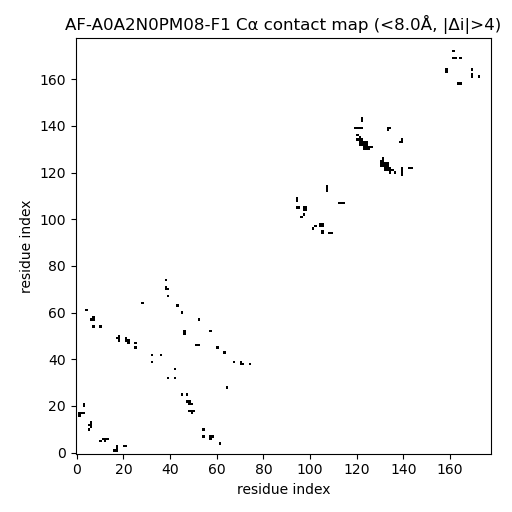ATOM 1232 N N . GLN A 1 149 ? -20.174 -3.429 30.133 1.00 88.62 149 GLN A N 1
ATOM 1233 C CA . GLN A 1 149 ? -19.240 -4.504 30.471 1.00 88.62 149 GLN A CA 1
ATOM 1234 C C . GLN A 1 149 ? -19.938 -5.840 30.768 1.00 88.62 149 GLN A C 1
ATOM 1236 O O . GLN A 1 149 ? -19.347 -6.886 30.515 1.00 88.62 149 GLN A O 1
ATOM 1241 N N . ASN A 1 150 ? -21.182 -5.823 31.264 1.00 88.19 150 ASN A N 1
ATOM 1242 C CA . ASN A 1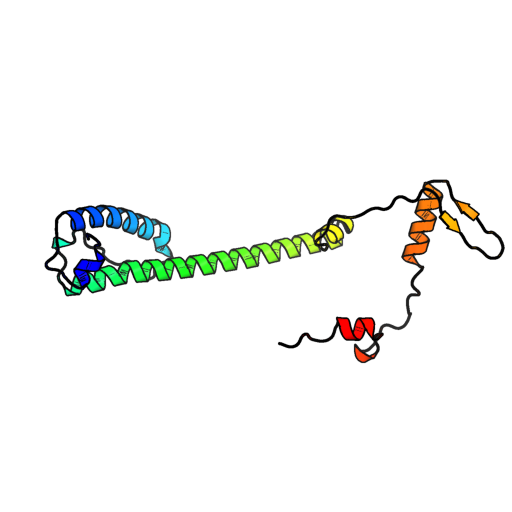 150 ? -21.831 -7.015 31.827 1.00 88.19 150 ASN A CA 1
ATOM 1243 C C . ASN A 1 150 ? -23.161 -7.416 31.160 1.00 88.19 150 ASN A C 1
ATOM 1245 O O . ASN A 1 150 ? -23.698 -8.477 31.470 1.00 88.19 150 ASN A O 1
ATOM 1249 N N . PHE A 1 151 ? -23.719 -6.607 30.253 1.00 86.25 151 PHE A N 1
ATOM 1250 C CA . PHE A 1 151 ? -25.036 -6.876 29.654 1.00 86.25 151 PHE A CA 1
ATOM 1251 C C . PHE A 1 151 ? -25.062 -8.117 28.754 1.00 86.25 151 PHE A C 1
ATOM 1253 O O . PHE A 1 151 ? -26.129 -8.683 28.519 1.00 86.25 151 PHE A O 1
ATOM 1260 N N . VAL A 1 152 ? -23.904 -8.535 28.231 1.00 80.56 152 VAL A N 1
ATOM 1261 C CA . VAL A 1 152 ? -23.772 -9.790 27.490 1.00 80.56 152 VAL A CA 1
ATOM 1262 C C . VAL A 1 152 ? -23.369 -10.883 28.476 1.00 80.56 152 VAL A C 1
ATOM 1264 O O . VAL A 1 152 ? -22.275 -10.807 29.036 1.00 80.56 152 VAL A O 1
ATOM 1267 N N . PRO A 1 153 ? -24.190 -11.932 28.663 1.00 79.81 153 PRO A N 1
ATOM 1268 C CA . PRO A 1 153 ? -23.794 -13.070 29.475 1.00 79.81 153 PRO A CA 1
ATOM 1269 C C . PRO A 1 153 ? -22.547 -13.723 28.874 1.00 79.81 153 PRO A C 1
ATOM 1271 O O . PRO A 1 153 ? -22.584 -14.244 27.755 1.00 79.81 153 PRO A O 1
ATOM 1274 N N . ILE A 1 154 ? -21.438 -13.710 29.614 1.00 70.81 154 ILE A N 1
ATOM 1275 C CA . ILE A 1 154 ? -20.248 -14.473 29.242 1.00 70.81 154 ILE A CA 1
ATOM 1276 C C . ILE A 1 154 ? -20.620 -15.949 29.383 1.00 70.81 154 ILE A C 1
ATOM 1278 O O . ILE A 1 154 ? -20.817 -16.448 30.491 1.00 70.81 154 ILE A O 1
ATOM 1282 N N . LYS A 1 155 ? -20.751 -16.661 28.258 1.00 66.06 155 LYS A N 1
ATOM 1283 C CA . LYS A 1 155 ? -20.881 -18.119 28.294 1.00 66.06 155 LYS A CA 1
ATOM 1284 C C . LYS A 1 155 ? -19.567 -18.680 28.834 1.00 66.06 155 LYS A C 1
ATOM 1286 O O . LYS A 1 155 ? -18.520 -18.496 28.224 1.00 66.06 155 LYS A O 1
ATOM 1291 N N . SER A 1 156 ? -19.628 -19.355 29.977 1.00 61.31 156 SER A N 1
ATOM 1292 C CA . SER A 1 156 ? -18.470 -19.940 30.667 1.00 61.31 156 SER A CA 1
ATOM 1293 C C . SER A 1 156 ? -17.791 -21.057 29.869 1.00 61.31 156 SER A C 1
ATOM 1295 O O . SER A 1 156 ? -16.672 -21.446 30.188 1.00 61.31 156 SER A O 1
ATOM 1297 N N . THR A 1 157 ? -18.452 -21.575 28.834 1.00 73.25 157 THR A N 1
ATOM 1298 C CA . THR A 1 157 ? -17.926 -22.600 27.937 1.00 73.25 157 THR A CA 1
ATOM 1299 C C . THR A 1 157 ? -17.542 -21.979 26.590 1.00 73.25 157 THR A C 1
ATOM 1301 O O . THR A 1 157 ? -18.425 -21.565 25.831 1.00 73.25 157 THR A O 1
ATOM 1304 N N . PRO A 1 158 ? -16.236 -21.900 26.268 1.00 74.25 158 PRO A N 1
ATOM 1305 C CA . PRO A 1 158 ? -15.804 -21.494 24.943 1.00 74.25 158 PRO A CA 1
ATOM 1306 C C . PRO A 1 158 ? -16.325 -22.490 23.894 1.00 74.25 158 PRO A C 1
ATOM 1308 O O . PRO A 1 158 ? -16.359 -23.696 24.162 1.00 74.25 158 PRO A O 1
ATOM 1311 N N . PRO A 1 159 ? -16.731 -22.019 22.704 1.00 74.81 159 PRO A N 1
ATOM 1312 C CA . PRO A 1 159 ? -17.087 -22.905 21.604 1.00 74.81 159 PRO A CA 1
ATOM 1313 C C . PRO A 1 159 ? -15.873 -23.754 21.203 1.00 74.81 159 PRO A C 1
ATOM 1315 O O . PRO A 1 159 ? -14.762 -23.244 21.068 1.00 74.81 159 PRO A O 1
ATOM 1318 N N . ILE A 1 160 ? -16.091 -25.061 21.045 1.00 82.69 160 ILE A N 1
ATOM 1319 C CA . ILE A 1 160 ? -15.029 -26.055 20.799 1.00 82.69 160 ILE A CA 1
ATOM 1320 C C . ILE A 1 160 ? -14.753 -26.203 19.290 1.00 82.69 160 ILE A C 1
ATOM 1322 O O . ILE A 1 160 ? -13.647 -26.557 18.895 1.00 82.69 160 ILE A O 1
ATOM 1326 N N . SER A 1 161 ? -15.749 -25.910 18.445 1.00 84.94 161 SER A N 1
ATOM 1327 C CA . SER A 1 161 ? -15.653 -25.926 16.975 1.00 84.94 161 SER A CA 1
ATOM 1328 C C . SER A 1 161 ? -16.459 -24.777 16.365 1.00 84.94 161 SER A C 1
ATOM 1330 O O . SER A 1 161 ? -17.401 -24.274 16.986 1.00 84.94 161 SER A O 1
ATOM 1332 N N . ILE A 1 162 ? -16.138 -24.402 15.126 1.00 84.75 162 ILE A N 1
ATOM 1333 C CA . ILE A 1 162 ? -16.899 -23.423 14.340 1.00 84.75 162 ILE A CA 1
ATOM 1334 C C . ILE A 1 162 ? -18.374 -23.833 14.205 1.00 84.75 162 ILE A C 1
ATOM 1336 O O . ILE A 1 162 ? -19.251 -22.983 14.316 1.00 84.75 162 ILE A O 1
ATOM 1340 N N . ASP A 1 163 ? -18.655 -25.136 14.115 1.00 83.50 163 ASP A N 1
ATOM 1341 C CA . ASP A 1 163 ? -20.013 -25.696 14.005 1.00 83.50 163 ASP A CA 1
ATOM 1342 C C . ASP A 1 163 ? -20.853 -25.492 15.276 1.00 83.50 163 ASP A C 1
ATOM 1344 O O . ASP A 1 163 ? -22.069 -25.652 15.264 1.00 83.50 163 ASP A O 1
ATOM 1348 N N . THR A 1 164 ? -20.205 -25.156 16.397 1.00 86.81 164 THR A N 1
ATOM 1349 C CA . THR A 1 164 ? -20.879 -24.869 17.674 1.00 86.81 164 THR A CA 1
ATOM 1350 C C . THR A 1 164 ? -21.211 -23.386 17.845 1.00 86.81 164 THR A C 1
ATOM 1352 O O . THR A 1 164 ? -21.819 -22.996 18.847 1.00 86.81 164 THR A O 1
ATOM 1355 N N . LEU A 1 165 ? -20.807 -22.541 16.890 1.00 85.19 165 LEU A N 1
ATOM 1356 C CA . LEU A 1 165 ? -21.131 -21.122 16.899 1.00 85.19 165 LEU A CA 1
ATOM 1357 C C . LEU A 1 165 ? -22.596 -20.896 16.501 1.00 85.19 165 LEU A C 1
ATOM 1359 O O . LEU A 1 165 ? -23.132 -21.616 15.665 1.00 85.19 165 LEU A O 1
ATOM 1363 N N . PRO A 1 166 ? -23.248 -19.850 17.037 1.00 87.19 166 PRO A N 1
ATOM 1364 C CA . PRO A 1 166 ? -24.535 -19.399 16.519 1.00 87.19 166 PRO A CA 1
ATOM 1365 C C . PRO A 1 166 ? -24.463 -19.077 15.018 1.00 87.19 166 PRO A C 1
ATOM 1367 O O . PRO A 1 166 ? -23.465 -18.508 14.572 1.00 87.19 166 PRO A O 1
ATOM 1370 N N . ASP A 1 167 ? -25.549 -19.323 14.278 1.00 87.31 167 ASP A N 1
ATOM 1371 C CA . ASP A 1 167 ? -25.640 -19.193 12.809 1.00 87.31 167 ASP A CA 1
ATOM 1372 C C . ASP A 1 167 ? -25.041 -17.898 12.246 1.00 87.31 167 ASP A C 1
ATOM 1374 O O . ASP A 1 167 ? -24.343 -17.905 11.229 1.00 87.31 167 ASP A O 1
ATOM 1378 N N . ARG A 1 168 ? -25.277 -16.770 12.936 1.00 90.06 168 ARG A N 1
ATOM 1379 C CA . ARG A 1 168 ? -24.720 -15.461 12.565 1.00 90.06 168 ARG A CA 1
ATOM 1380 C C . ARG A 1 168 ? -23.193 -15.494 12.485 1.00 90.06 168 ARG A C 1
ATOM 1382 O O . ARG A 1 168 ? -22.620 -14.933 11.558 1.00 90.06 168 ARG A O 1
ATOM 1389 N N . TRP A 1 169 ? -22.546 -16.091 13.483 1.00 88.06 169 TRP A N 1
ATOM 1390 C CA . TRP A 1 169 ? -21.091 -16.172 13.562 1.00 88.06 169 TRP A CA 1
ATOM 1391 C C . TRP A 1 169 ? -20.549 -17.280 12.673 1.00 88.06 169 TRP A C 1
ATOM 1393 O O . TRP A 1 169 ? -19.553 -17.049 12.001 1.00 88.06 169 TRP A O 1
ATOM 1403 N N . PHE A 1 170 ? -21.231 -18.426 12.601 1.00 88.75 170 PHE A N 1
ATOM 1404 C CA . PHE A 1 170 ? -20.873 -19.491 11.667 1.00 88.75 170 PHE A CA 1
ATOM 1405 C C . PHE A 1 170 ? -20.770 -18.953 10.233 1.00 88.75 170 PHE A C 1
ATOM 1407 O O . PHE A 1 170 ? -19.720 -19.071 9.614 1.00 88.75 170 PHE A O 1
ATOM 1414 N N . SER A 1 171 ? -21.802 -18.245 9.762 1.00 88.62 171 SER A N 1
ATOM 1415 C CA . SER A 1 171 ? -21.829 -17.650 8.417 1.00 88.62 171 SER A CA 1
ATOM 1416 C C . SER A 1 171 ? -20.738 -16.593 8.207 1.00 88.62 171 SER A C 1
ATOM 1418 O O . SER A 1 171 ? -20.163 -16.500 7.131 1.00 88.62 171 SER A O 1
ATOM 1420 N N . ALA A 1 172 ? -20.434 -15.785 9.229 1.00 89.06 172 ALA A N 1
ATOM 1421 C CA . ALA A 1 172 ? -19.424 -14.728 9.132 1.00 89.06 172 ALA A CA 1
ATOM 1422 C C . ALA A 1 172 ? -17.984 -15.264 9.044 1.00 89.06 172 ALA A C 1
ATOM 1424 O O . ALA A 1 172 ? -17.119 -14.583 8.498 1.00 89.06 172 ALA A O 1
ATOM 1425 N N . TYR A 1 173 ? -17.732 -16.450 9.602 1.00 88.69 173 TYR A N 1
ATOM 1426 C CA . TYR A 1 173 ? -16.428 -17.113 9.580 1.00 88.69 173 TYR A CA 1
ATOM 1427 C C . TYR A 1 173 ? -16.331 -18.221 8.526 1.00 88.69 173 TYR A C 1
ATOM 1429 O O . TYR A 1 173 ? -15.320 -18.925 8.486 1.00 88.69 173 TYR A O 1
ATOM 1437 N N . GLN A 1 174 ? -17.348 -18.395 7.677 1.00 87.06 174 GLN A N 1
ATOM 1438 C CA . GLN A 1 174 ? -17.228 -19.305 6.547 1.00 87.06 174 GLN A CA 1
ATOM 1439 C C . GLN A 1 174 ? -16.116 -18.831 5.600 1.00 87.06 174 GLN A C 1
ATOM 1441 O O . GLN A 1 174 ? -15.961 -17.622 5.393 1.00 87.06 174 GLN A O 1
ATOM 1446 N N . PRO A 1 175 ? -15.335 -19.763 5.024 1.00 87.44 175 PRO A N 1
ATOM 1447 C CA . PRO A 1 175 ? -14.414 -19.434 3.948 1.00 87.44 175 PRO A CA 1
ATOM 1448 C C . PRO A 1 175 ? -15.163 -18.706 2.830 1.00 87.44 175 PRO A C 1
ATOM 1450 O O . PRO A 1 175 ? -16.281 -19.086 2.484 1.00 87.44 175 PRO A O 1
ATOM 1453 N N . MET A 1 176 ? -14.559 -17.656 2.281 1.00 85.62 176 MET A N 1
ATOM 1454 C CA . MET A 1 176 ? -15.063 -17.059 1.048 1.00 85.62 176 MET A CA 1
ATOM 1455 C C . MET A 1 176 ? -14.666 -17.980 -0.110 1.00 85.62 176 MET A C 1
ATOM 1457 O O . MET A 1 176 ? -13.538 -18.471 -0.114 1.00 85.62 176 MET A O 1
ATOM 1461 N N . ASP A 1 177 ? -15.582 -18.232 -1.047 1.00 79.75 177 ASP A N 1
ATOM 1462 C CA . ASP A 1 177 ? -15.258 -18.968 -2.274 1.00 79.75 177 ASP A CA 1
ATOM 1463 C C . ASP A 1 177 ? -14.160 -18.215 -3.057 1.00 79.75 177 ASP A C 1
ATOM 1465 O O . ASP A 1 177 ? -14.212 -16.983 -3.149 1.00 79.75 177 ASP A O 1
ATOM 1469 N N . ASP A 1 178 ? -13.175 -18.962 -3.575 1.00 60.81 178 ASP A N 1
ATOM 1470 C CA . ASP A 1 178 ? -12.032 -18.457 -4.362 1.00 60.81 178 ASP A CA 1
ATOM 1471 C C . ASP A 1 178 ? -12.441 -17.810 -5.702 1.00 60.81 178 ASP A C 1
ATOM 1473 O O . ASP A 1 178 ? -13.323 -18.363 -6.407 1.00 60.81 178 ASP A O 1
#

Mean predicted aligned error: 11.04 Å

Sequence (178 aa):
MHSIRILRKYPSTYSAVHEHKWSIHLIRLQSILQLYKNVFTFIPTLPSSLSSCRQDNFKLLLDDPFNISKSLRGFHLLQEKEFQDSSIRAHLDDRNNNFETDLSSFINSALSRTRRRITLDRVFIDHPTHPQLLTDPKDIDDAVVNHFQNFVPIKSTPPISIDTLPDRWFSAYQPMDD

Secondary structure (DSSP, 8-state):
---GGGGGT-GGG--HHHHHHHHHHHHHHHHHHHHTTTT-SS-----S-STT--HHHHHHHHHHHHHHHHHHHHHHHHHHHHHHHHHHHHHHHHHHHHHHH-HHHHHHHH-SSPPP----S-EEE--SS--EEE-SHHHHHHHHHHHHHHSS---SS--SSGGGS-HHHHHHTSPPP-

Organism: NCBI:txid588596

Foldseek 3Di:
DADLLVCLVVVVVDDVSNFVVVQVVVVVLVVLCVVCVVLDPDDDDADNGCVPADSVRSVVNVVRVVVSVVSVVVVVVVVVVVVVVVVVVVLVVVLVVCVVPPVVVNVVSVDPDDDDDDQDQWDWDDDPPDTDIDRDRVVVVVVVVVCVVPVDPDDPDDDPDLVSDDPVSNVVPDDDDD

Solvent-accessible surface area (backbone atoms only — not comparable to full-atom values): 11022 Å² total; per-residue (Å²): 142,82,56,69,74,50,40,61,81,42,56,87,73,66,50,73,69,42,44,58,52,44,53,58,50,49,56,52,50,52,52,50,50,64,75,46,49,88,73,50,95,69,83,77,88,75,73,94,49,64,88,82,50,52,74,71,44,43,50,56,61,55,49,47,60,51,51,52,50,51,51,52,52,52,51,49,54,50,52,52,49,54,49,50,56,50,51,52,49,51,55,48,51,52,42,54,51,21,55,80,74,34,57,67,60,22,52,51,73,74,38,102,57,80,90,83,85,84,86,76,75,63,42,75,47,89,40,100,90,65,64,45,78,37,63,51,71,65,62,31,50,56,52,51,53,53,43,75,73,55,73,64,82,79,68,90,67,76,74,90,48,69,90,64,43,59,69,74,56,34,63,71,68,50,82,76,84,132

Nearest PDB structures (foldseek):
  3aei-assembly2_B  TM=3.545E-01  e=7.287E+00  Thermococcus sp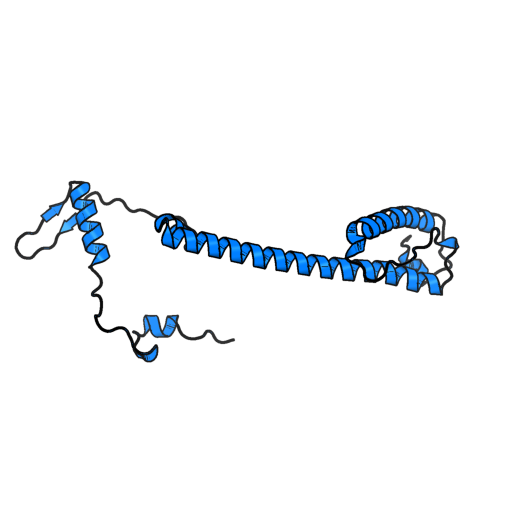. JCM 11816